Protein AF-A0A3P8LAJ3-F1 (afdb_monomer)

Organism: NCBI:txid55603

Solvent-accessible surface area (backbone atoms only — not comparable to full-atom values): 17352 Å² total; per-residue (Å²): 138,92,73,51,72,68,54,51,45,68,70,46,46,63,62,50,45,51,54,56,49,60,44,44,63,78,70,60,96,79,86,75,68,68,73,52,53,54,54,52,53,49,52,50,34,51,49,53,35,54,52,28,51,53,51,44,57,57,58,67,78,49,83,94,39,76,69,54,53,52,51,43,54,50,31,51,51,52,32,54,53,29,52,54,50,41,56,50,50,52,52,49,51,54,50,47,53,52,48,52,53,49,53,53,61,68,62,41,58,61,67,64,50,49,40,54,54,36,43,78,72,49,27,43,64,52,84,89,60,92,57,73,69,70,81,62,52,70,56,49,26,21,68,45,97,68,20,80,80,50,54,75,43,72,77,50,80,42,47,41,31,34,36,68,98,50,83,36,41,34,37,40,32,43,37,30,35,67,89,80,68,45,34,32,44,37,37,39,37,40,37,83,73,39,58,83,61,46,52,37,44,37,22,59,87,37,52,54,56,55,54,55,62,72,67,67,80,70,49,77,78,45,92,54,83,56,46,40,42,34,37,73,54,96,66,82,78,86,48,69,71,60,57,51,51,37,59,77,67,45,28,68,87,29,64,27,34,39,40,34,39,31,90,79,25,33,34,40,36,38,33,53,45,97,54,58,87,84,51,55,81,88,48,94,55,51,60,60,50,50,49,52,46,52,47,48,53,45,51,56,53,53,63,52,49,78,76,38,115

Foldseek 3Di:
DPADLVNLCVVCLVVLVVVLVVLQVVPDPDDDPPLVVLVVLLVVLVVLLVVLVVLLVVLVVDDDDPVSVVSNVVSVVSNVVSVVVNVVSVVVSVVVVLVVVVVSLVSGDPVVSVQVLQVSLQKGWDPPDPADDDPCVQVCQQLDPVGNPWDKDFPDGWTWIDRHPFPKIKTWTWIAGPPVRWIKIKMKIAHPQFDPWAKFKWAAPTVNVVVSVVVDDWDWDDDDRTTTTTTSDPDDDDCPVVVVVCVVVVQRVQRWMKIQDSVRRMIMIMTIDPAPLSRLRPPPDSSSSNSVSSVVVSVVVVSVVVNGD

Nearest PDB structures (foldseek):
  1i49-assembly1_B  TM=4.638E-01  e=7.733E+00  Homo sapiens
  4zk9-assembly1_A  TM=2.956E-01  e=2.009E+00  Orf virus (strain NZ2)
  4zkb-assembly1_A  TM=3.235E-01  e=3.093E+00  Orf virus (strain NZ2)

Secondary structure (DSSP, 8-state):
----HHHHHHHHHHHHHHHHHHHHHTT-SS--HHHHHHHHHHHHHHHHHHHHHHHHHHHTTS---HHHHHHHHHHHHHHHHHHHHHHHHHHHHHHHHHHHHHHHHHHS-HHHHHHHHHHHTTEEEE-SS--PPPTTHHHHGGGSTTGGG--EEE-SPPEEEEETTS-EEEEEEEEEETTTTEEEEEEEEEETT------EEEESS-HHHHHHHHTS---B---STT---B-SSSSPPP-HHHHHHHHHTTTTTTT-EEEEETTTTEEEEEEEESS-TT--TT-S-HHHHHHHHHHHHHHHHHHHHTTT-

Structure (mmCIF, N/CA/C/O backbone):
data_AF-A0A3P8LAJ3-F1
#
_entry.id   AF-A0A3P8LAJ3-F1
#
loop_
_atom_site.group_PDB
_atom_site.id
_atom_site.type_symbol
_atom_site.label_atom_id
_atom_site.label_alt_id
_atom_site.label_comp_id
_atom_site.label_asym_id
_atom_site.label_entity_id
_atom_site.label_seq_id
_atom_site.pdbx_PDB_ins_code
_atom_site.Cartn_x
_atom_site.Cartn_y
_atom_site.Cartn_z
_atom_site.occupancy
_atom_site.B_iso_or_equiv
_atom_site.auth_seq_id
_atom_site.auth_comp_id
_atom_site.auth_asym_id
_atom_site.auth_atom_id
_atom_site.pdbx_PDB_model_num
ATOM 1 N N . MET A 1 1 ? 9.063 -15.548 -9.149 1.00 52.97 1 MET A N 1
ATOM 2 C CA . MET A 1 1 ? 7.835 -15.414 -8.339 1.00 52.97 1 MET A CA 1
ATOM 3 C C . MET A 1 1 ? 7.639 -16.652 -7.469 1.00 52.97 1 MET A C 1
ATOM 5 O O . MET A 1 1 ? 6.744 -17.441 -7.726 1.00 52.97 1 MET A O 1
ATOM 9 N N . LYS A 1 2 ? 8.522 -16.863 -6.479 1.00 51.50 2 LYS A N 1
ATOM 10 C CA . LYS A 1 2 ? 8.407 -17.985 -5.525 1.00 51.50 2 LYS A CA 1
ATOM 11 C C . LYS A 1 2 ? 7.527 -17.647 -4.312 1.00 51.50 2 LYS A C 1
ATOM 13 O O . LYS A 1 2 ? 7.164 -18.560 -3.588 1.00 51.50 2 LYS A O 1
ATOM 18 N N . GLU A 1 3 ? 7.197 -16.371 -4.097 1.00 62.81 3 GLU A N 1
ATOM 19 C CA . GLU A 1 3 ? 6.525 -15.905 -2.882 1.00 62.81 3 GLU A CA 1
ATOM 20 C C . GLU A 1 3 ? 5.127 -15.351 -3.194 1.00 62.81 3 GLU A C 1
ATOM 22 O O . GLU A 1 3 ? 4.967 -14.335 -3.875 1.00 62.81 3 GLU A O 1
ATOM 27 N N . THR A 1 4 ? 4.106 -16.055 -2.712 1.00 79.56 4 THR A N 1
ATOM 28 C CA . THR A 1 4 ? 2.701 -15.627 -2.794 1.00 79.56 4 THR A CA 1
ATOM 29 C C . THR A 1 4 ? 2.406 -14.521 -1.778 1.00 79.56 4 THR A C 1
ATOM 31 O O . THR A 1 4 ? 3.111 -14.385 -0.778 1.00 79.56 4 THR A O 1
ATOM 34 N N . PHE A 1 5 ? 1.324 -13.762 -1.978 1.00 80.38 5 PHE A N 1
ATOM 35 C CA . PHE A 1 5 ? 0.897 -12.735 -1.019 1.00 80.38 5 PHE A CA 1
ATOM 36 C C . PHE A 1 5 ? 0.729 -13.286 0.405 1.00 80.38 5 PHE A C 1
ATOM 38 O O . PHE A 1 5 ? 1.148 -12.658 1.372 1.00 80.38 5 PHE A O 1
ATOM 45 N N . ASN A 1 6 ? 0.160 -14.486 0.539 1.00 81.88 6 ASN A N 1
ATOM 46 C CA . ASN A 1 6 ? -0.063 -15.108 1.842 1.00 81.88 6 ASN A CA 1
ATOM 47 C C . ASN A 1 6 ? 1.254 -15.474 2.537 1.00 81.88 6 ASN A C 1
ATOM 49 O O . ASN A 1 6 ? 1.376 -15.285 3.743 1.00 81.88 6 ASN A O 1
ATOM 53 N N . GLN A 1 7 ? 2.251 -15.945 1.783 1.00 86.50 7 GLN A N 1
ATOM 54 C CA . GLN A 1 7 ? 3.592 -16.197 2.318 1.00 86.50 7 GLN A CA 1
ATOM 55 C C . GLN A 1 7 ? 4.279 -14.890 2.725 1.00 86.50 7 GLN A C 1
ATOM 57 O O . GLN A 1 7 ? 4.843 -14.817 3.815 1.00 86.50 7 GLN A O 1
ATOM 62 N N . PHE A 1 8 ? 4.153 -13.841 1.905 1.00 85.88 8 PHE A N 1
ATOM 63 C CA . PHE A 1 8 ? 4.658 -12.511 2.237 1.00 85.88 8 PHE A CA 1
ATOM 64 C C . PHE A 1 8 ? 4.011 -11.960 3.516 1.00 85.88 8 PHE A C 1
ATOM 66 O O . PHE A 1 8 ? 4.711 -11.442 4.383 1.00 85.88 8 PHE A O 1
ATOM 73 N N . LEU A 1 9 ? 2.691 -12.093 3.676 1.00 86.69 9 LEU A N 1
ATOM 74 C CA . LEU A 1 9 ? 2.010 -11.711 4.912 1.00 86.69 9 LEU A CA 1
ATOM 75 C C . LEU A 1 9 ? 2.540 -12.505 6.103 1.00 86.69 9 LEU A C 1
ATOM 77 O O . LEU A 1 9 ? 2.968 -11.900 7.079 1.00 86.69 9 LEU A O 1
ATOM 81 N N . ALA A 1 10 ? 2.546 -13.837 6.012 1.00 87.44 10 ALA A N 1
ATOM 82 C CA . ALA A 1 10 ? 2.967 -14.703 7.109 1.00 87.44 10 ALA A CA 1
ATOM 83 C C . ALA A 1 10 ? 4.400 -14.397 7.571 1.00 87.44 10 ALA A C 1
ATOM 85 O O . ALA A 1 10 ? 4.659 -14.344 8.768 1.00 87.44 10 ALA A O 1
ATOM 86 N N . ARG A 1 11 ? 5.315 -14.123 6.632 1.00 89.19 11 ARG A N 1
ATOM 87 C CA . ARG A 1 11 ? 6.716 -13.807 6.937 1.00 89.19 11 ARG A CA 1
ATOM 88 C C . ARG A 1 11 ? 6.899 -12.446 7.605 1.00 89.19 11 ARG A C 1
ATOM 90 O O . ARG A 1 11 ? 7.793 -12.294 8.429 1.00 89.19 11 ARG A O 1
ATOM 97 N N . ASN A 1 12 ? 6.115 -11.445 7.207 1.00 89.44 12 ASN A N 1
ATOM 98 C CA . ASN A 1 12 ? 6.397 -10.047 7.543 1.00 89.44 12 ASN A CA 1
ATOM 99 C C . ASN A 1 12 ? 5.420 -9.442 8.565 1.00 89.44 12 ASN A C 1
ATOM 101 O O . ASN A 1 12 ? 5.682 -8.347 9.057 1.00 89.44 12 ASN A O 1
ATOM 105 N N . TYR A 1 13 ? 4.319 -10.126 8.901 1.00 89.19 13 TYR A N 1
ATOM 106 C CA . TYR A 1 13 ? 3.308 -9.617 9.834 1.00 89.19 13 TYR A CA 1
ATOM 107 C C . TYR A 1 13 ? 3.865 -9.408 11.240 1.00 89.19 13 TYR A C 1
ATOM 109 O O . TYR A 1 13 ? 3.837 -8.289 11.744 1.00 89.19 13 TYR A O 1
ATOM 117 N N . GLU A 1 14 ? 4.392 -10.461 11.862 1.00 88.00 14 GLU A N 1
ATOM 118 C CA . GLU A 1 14 ? 4.921 -10.388 13.225 1.00 88.00 14 GLU A CA 1
ATOM 119 C C . GLU A 1 14 ? 6.140 -9.450 13.335 1.00 88.00 14 GLU A C 1
ATOM 121 O O . GLU A 1 14 ? 6.112 -8.572 14.199 1.00 88.00 14 GLU A O 1
ATOM 126 N N . PRO A 1 15 ? 7.145 -9.499 12.430 1.00 89.12 15 PRO A N 1
ATOM 127 C CA . PRO A 1 15 ? 8.257 -8.547 12.460 1.00 89.12 15 PRO A CA 1
ATOM 128 C C . PRO A 1 15 ? 7.816 -7.084 12.355 1.00 89.12 15 PRO A C 1
ATOM 130 O O . PRO A 1 15 ? 8.301 -6.236 13.105 1.00 89.12 15 PRO A O 1
ATOM 133 N N . LEU A 1 16 ? 6.871 -6.777 11.457 1.00 86.81 16 LEU A N 1
ATOM 134 C CA . LEU A 1 16 ? 6.352 -5.419 11.319 1.00 86.81 16 LEU A CA 1
ATOM 135 C C . LEU A 1 16 ? 5.538 -5.000 12.546 1.00 86.81 16 LEU A C 1
ATOM 137 O O . LEU A 1 16 ? 5.668 -3.867 13.001 1.00 86.81 16 LEU A O 1
ATOM 141 N N . ASN A 1 17 ? 4.710 -5.894 13.083 1.00 85.81 17 ASN A N 1
ATOM 142 C CA . ASN A 1 17 ? 3.929 -5.619 14.281 1.00 85.81 17 ASN A CA 1
ATOM 143 C C . ASN A 1 17 ? 4.841 -5.279 15.469 1.00 85.81 17 ASN A C 1
ATOM 145 O O . ASN A 1 17 ? 4.644 -4.251 16.110 1.00 85.81 17 ASN A O 1
ATOM 149 N N . ASN A 1 18 ? 5.883 -6.080 15.695 1.00 86.00 18 ASN A N 1
ATOM 150 C CA . ASN A 1 18 ? 6.847 -5.852 16.770 1.00 86.00 18 ASN A CA 1
ATOM 151 C C . ASN A 1 18 ? 7.607 -4.535 16.566 1.00 86.00 18 ASN A C 1
ATOM 153 O O . ASN A 1 18 ? 7.702 -3.736 17.492 1.00 86.00 18 ASN A O 1
ATOM 157 N N . HIS A 1 19 ? 8.045 -4.240 15.335 1.00 85.62 19 HIS A N 1
ATOM 158 C CA . HIS A 1 19 ? 8.693 -2.964 15.020 1.00 85.62 19 HIS A CA 1
ATOM 159 C C . HIS A 1 19 ? 7.807 -1.750 15.341 1.00 85.62 19 HIS A C 1
ATOM 161 O O . HIS A 1 19 ? 8.292 -0.741 15.851 1.00 85.62 19 HIS A O 1
ATOM 167 N N . LEU A 1 20 ? 6.509 -1.831 15.030 1.00 81.69 20 LEU A N 1
ATOM 168 C CA . LEU A 1 20 ? 5.564 -0.749 15.301 1.00 81.69 20 LEU A CA 1
ATOM 169 C C . LEU A 1 20 ? 5.266 -0.597 16.801 1.00 81.69 20 LEU A C 1
ATOM 171 O O . LEU A 1 20 ? 5.112 0.532 17.259 1.00 81.69 20 LEU A O 1
ATOM 175 N N . ILE A 1 21 ? 5.219 -1.696 17.562 1.00 79.88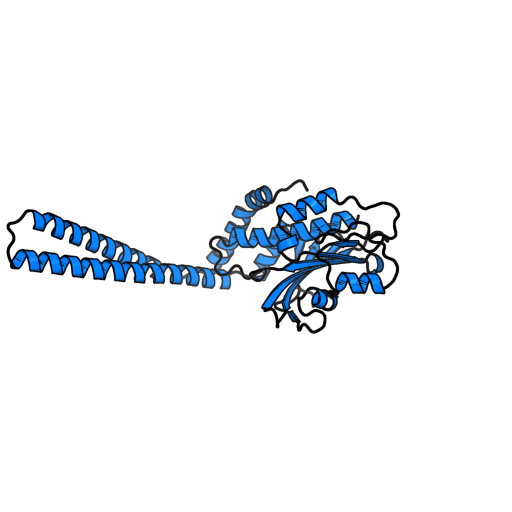 21 ILE A N 1
ATOM 176 C CA . ILE A 1 21 ? 5.060 -1.669 19.027 1.00 79.88 21 ILE A CA 1
ATOM 177 C C . ILE A 1 21 ? 6.289 -1.031 19.690 1.00 79.88 21 ILE A C 1
ATOM 179 O O . ILE A 1 21 ? 6.140 -0.096 20.470 1.00 79.88 21 ILE A O 1
ATOM 183 N N . GLU A 1 22 ? 7.505 -1.433 19.311 1.00 80.88 22 GLU A N 1
ATOM 184 C CA . GLU A 1 22 ? 8.754 -0.861 19.847 1.00 80.88 22 GLU A CA 1
ATOM 185 C C . GLU A 1 22 ? 8.885 0.654 19.602 1.00 80.88 22 GLU A C 1
ATOM 187 O O . GLU A 1 22 ? 9.519 1.379 20.374 1.00 80.88 22 GLU A O 1
ATOM 192 N N . GLN A 1 23 ? 8.320 1.147 18.495 1.00 75.50 23 GLN A N 1
ATOM 193 C CA . GLN A 1 23 ? 8.273 2.577 18.176 1.00 75.50 23 GLN A CA 1
ATOM 194 C C . GLN A 1 23 ? 7.308 3.350 19.082 1.00 75.50 23 GLN A C 1
ATOM 196 O O . GLN A 1 23 ? 7.510 4.544 19.293 1.00 75.50 23 GLN A O 1
ATOM 201 N N . ASP A 1 24 ? 6.270 2.698 19.598 1.00 70.50 24 ASP A N 1
ATOM 202 C CA . ASP A 1 24 ? 5.271 3.311 20.470 1.00 70.50 24 ASP A CA 1
ATOM 203 C C . ASP A 1 24 ? 5.647 3.219 21.952 1.00 70.50 24 ASP A C 1
ATOM 205 O O . ASP A 1 24 ? 5.511 4.207 22.666 1.00 70.50 24 ASP A O 1
ATOM 209 N N . GLU A 1 25 ? 6.238 2.106 22.399 1.00 68.44 25 GLU A N 1
ATOM 210 C CA . GLU A 1 25 ? 6.725 1.949 23.782 1.00 68.44 25 GLU A CA 1
ATOM 211 C C . GLU A 1 25 ? 7.819 2.964 24.140 1.00 68.44 25 GLU A C 1
ATOM 213 O O . GLU A 1 25 ? 7.918 3.415 25.279 1.00 68.44 25 GLU A O 1
ATOM 218 N N . LYS A 1 26 ? 8.610 3.408 23.157 1.00 60.62 26 LYS A N 1
ATOM 219 C CA . LYS A 1 26 ? 9.575 4.505 23.345 1.00 60.62 26 LYS A CA 1
ATOM 220 C C . LYS A 1 26 ? 8.921 5.874 23.567 1.00 60.62 26 LYS A C 1
ATOM 222 O O . LYS A 1 26 ? 9.627 6.813 23.924 1.00 60.62 26 LYS A O 1
ATOM 227 N N . ASN A 1 27 ? 7.611 5.992 23.346 1.00 53.31 27 ASN A N 1
ATOM 228 C CA . ASN A 1 27 ? 6.860 7.244 23.344 1.00 53.31 27 ASN A CA 1
ATOM 229 C C . ASN A 1 27 ? 5.764 7.333 24.425 1.00 53.31 27 ASN A C 1
ATOM 231 O O . ASN A 1 27 ? 5.105 8.371 24.501 1.00 53.31 27 ASN A O 1
ATOM 235 N N . GLU A 1 28 ? 5.563 6.320 25.279 1.00 54.00 28 GLU A N 1
ATOM 236 C CA . GLU A 1 28 ? 4.562 6.380 26.356 1.00 54.00 28 GLU A CA 1
ATOM 237 C C . GLU A 1 28 ? 5.144 6.200 27.763 1.00 54.00 28 GLU A C 1
ATOM 239 O O . GLU A 1 28 ? 5.519 5.109 28.180 1.00 54.00 28 GLU A O 1
ATOM 244 N N . SER A 1 29 ? 5.097 7.291 28.535 1.00 39.84 29 SER A N 1
ATOM 245 C CA . SER A 1 29 ? 5.098 7.286 30.001 1.00 39.84 29 SER A CA 1
ATOM 246 C C . SER A 1 29 ? 3.727 7.634 30.594 1.00 39.84 29 SER A C 1
ATOM 248 O O . SER A 1 29 ? 3.641 7.876 31.792 1.00 39.84 29 SER A O 1
ATOM 250 N N . ASP A 1 30 ? 2.654 7.720 29.798 1.00 52.94 30 ASP A N 1
ATOM 251 C CA . ASP A 1 30 ? 1.362 8.154 30.337 1.00 52.94 30 ASP A CA 1
ATOM 252 C C . ASP A 1 30 ? 0.175 7.763 29.439 1.00 52.94 30 ASP A C 1
ATOM 254 O O . ASP A 1 30 ? -0.125 8.465 28.471 1.00 52.94 30 ASP A O 1
ATOM 258 N N . LYS A 1 31 ? -0.516 6.657 29.776 1.00 49.69 31 LYS A N 1
ATOM 259 C CA . LYS A 1 31 ? -1.997 6.529 29.855 1.00 49.69 31 LYS A CA 1
ATOM 260 C C . LYS A 1 31 ? -2.519 5.102 29.660 1.00 49.69 31 LYS A C 1
ATOM 262 O O . LYS A 1 31 ? -2.297 4.462 28.644 1.00 49.69 31 LYS A O 1
ATOM 267 N N . SER A 1 32 ? -3.447 4.714 30.542 1.00 48.38 32 SER A N 1
ATOM 268 C CA . SER A 1 32 ? -4.489 3.713 30.240 1.00 48.38 32 SER A CA 1
ATOM 269 C C . SER A 1 32 ? -5.831 3.948 30.967 1.00 48.38 32 SER A C 1
ATOM 271 O O . SER A 1 32 ? -6.623 3.025 31.144 1.00 48.38 32 SER A O 1
ATOM 273 N N . SER A 1 33 ? -6.163 5.178 31.385 1.00 57.50 33 SER A N 1
ATOM 274 C CA . SER A 1 33 ? -7.324 5.393 32.275 1.00 57.50 33 SER A CA 1
ATOM 275 C C . SER A 1 33 ? -8.694 5.492 31.577 1.00 57.50 33 SER A C 1
ATOM 277 O O . SER A 1 33 ? -9.700 5.068 32.143 1.00 57.50 33 SER A O 1
ATOM 279 N N . LYS A 1 34 ? -8.786 6.005 30.339 1.00 58.09 34 LYS A N 1
ATOM 280 C CA . LYS A 1 34 ? -10.093 6.326 29.712 1.00 58.09 34 LYS A CA 1
ATOM 281 C C . LYS A 1 34 ? -10.828 5.114 29.125 1.00 58.09 34 LYS A C 1
ATOM 283 O O . LYS A 1 34 ? -12.029 4.971 29.339 1.00 58.09 34 LYS A O 1
ATOM 288 N N . SER A 1 35 ? -10.124 4.222 28.426 1.00 61.81 35 SER A N 1
ATOM 289 C CA . SER A 1 35 ? -10.692 2.982 27.859 1.00 61.81 35 SER A CA 1
ATOM 290 C C . SER A 1 35 ? -11.231 2.038 28.945 1.00 61.81 35 SER A C 1
ATOM 292 O O . SER A 1 35 ? -12.250 1.370 28.756 1.00 61.81 35 SER A O 1
ATOM 294 N N . PHE A 1 36 ? -10.592 2.034 30.119 1.00 69.69 36 PHE A N 1
ATOM 295 C CA . PHE A 1 36 ? -11.005 1.240 31.273 1.00 69.69 36 PHE A CA 1
ATOM 296 C C . PHE A 1 36 ? -12.343 1.712 31.870 1.00 69.69 36 PHE A C 1
ATOM 298 O O . PHE A 1 36 ? -13.234 0.893 32.093 1.00 69.69 36 PHE A O 1
ATOM 305 N N . ILE A 1 37 ? -12.538 3.028 32.028 1.00 75.06 37 ILE A N 1
ATOM 306 C CA . ILE A 1 37 ? -13.780 3.613 32.567 1.00 75.06 37 ILE A CA 1
ATOM 307 C C . ILE A 1 37 ? -14.995 3.245 31.703 1.00 75.06 37 ILE A C 1
ATOM 309 O O . ILE A 1 37 ? -16.032 2.841 32.228 1.00 75.06 37 ILE A O 1
ATOM 313 N N . TRP A 1 38 ? -14.874 3.304 30.373 1.00 73.06 38 TRP A N 1
ATOM 314 C CA . TRP A 1 38 ? -15.994 2.956 29.493 1.00 73.06 38 TRP A CA 1
ATOM 315 C C . TRP A 1 38 ? -16.361 1.471 29.537 1.00 73.06 38 TRP A C 1
ATOM 317 O O . TRP A 1 38 ? -17.541 1.141 29.440 1.00 73.06 38 TRP A O 1
ATOM 327 N N . LYS A 1 39 ? -15.383 0.573 29.725 1.00 77.69 39 LYS A N 1
ATOM 328 C CA . LYS A 1 39 ? -15.654 -0.861 29.933 1.00 77.69 39 LYS A CA 1
ATOM 329 C C . LYS A 1 39 ? -16.435 -1.102 31.228 1.00 77.69 39 LYS A C 1
ATOM 331 O O . LYS A 1 39 ? -17.354 -1.917 31.228 1.00 77.69 39 LYS A O 1
ATOM 336 N N . ILE A 1 40 ? -16.107 -0.370 32.297 1.00 81.94 40 ILE A N 1
ATOM 337 C CA . ILE A 1 40 ? -16.832 -0.430 33.575 1.00 81.94 40 ILE A CA 1
ATOM 338 C C . ILE A 1 40 ? -18.289 0.010 33.392 1.00 81.94 40 ILE A C 1
ATOM 340 O O . ILE A 1 40 ? -19.197 -0.709 33.806 1.00 81.94 40 ILE A O 1
ATOM 344 N N . ILE A 1 41 ? -18.523 1.142 32.720 1.00 81.25 41 ILE A N 1
ATOM 345 C CA . ILE A 1 41 ? -19.879 1.655 32.457 1.00 81.25 41 ILE A CA 1
ATOM 346 C C . ILE A 1 41 ? -20.699 0.645 31.640 1.00 81.25 41 ILE A C 1
ATOM 348 O O . ILE A 1 41 ? -21.852 0.375 31.965 1.00 81.25 41 ILE A O 1
ATOM 352 N N . LEU A 1 42 ? -20.093 0.029 30.619 1.00 81.81 42 LEU A N 1
ATOM 353 C CA . LEU A 1 42 ? -20.756 -0.972 29.779 1.00 81.81 42 LEU A CA 1
ATOM 354 C C . LEU A 1 42 ? -21.182 -2.207 30.593 1.00 81.81 42 LEU A C 1
ATOM 356 O O . LEU A 1 42 ? -22.297 -2.700 30.432 1.00 81.81 42 LEU A O 1
ATOM 360 N N . CYS A 1 43 ? -20.319 -2.667 31.505 1.00 84.44 43 CYS A N 1
ATOM 361 C CA . CYS A 1 43 ? -20.609 -3.782 32.408 1.00 84.44 43 CYS A CA 1
ATOM 362 C C . CYS A 1 43 ? -21.759 -3.450 33.378 1.00 84.44 43 CYS A C 1
ATOM 364 O O . CYS A 1 43 ? -22.679 -4.250 33.548 1.00 84.44 43 CYS A O 1
ATOM 366 N N . LEU A 1 44 ? -21.763 -2.235 33.939 1.00 86.44 44 LEU A N 1
ATOM 367 C CA . LEU A 1 44 ? -22.839 -1.723 34.798 1.00 86.44 44 LEU A CA 1
ATOM 368 C C . LEU A 1 44 ? -24.188 -1.657 34.073 1.00 86.44 44 LEU A C 1
ATOM 370 O O . LEU A 1 44 ? -25.192 -2.118 34.611 1.00 86.44 44 LEU A O 1
ATOM 374 N N . CYS A 1 45 ? -24.228 -1.138 32.843 1.00 83.88 45 CYS A N 1
ATOM 375 C CA . CYS A 1 45 ? -25.459 -1.096 32.049 1.00 83.88 45 CYS A CA 1
ATOM 376 C C . CYS A 1 45 ? -26.009 -2.502 31.756 1.00 83.88 45 CYS A C 1
ATOM 378 O O . CYS A 1 45 ? -27.226 -2.699 31.764 1.00 83.88 45 CYS A O 1
ATOM 380 N N . LEU A 1 46 ? -25.131 -3.482 31.521 1.00 84.50 46 LEU A N 1
ATOM 381 C CA . LEU A 1 46 ? -25.516 -4.873 31.268 1.00 84.50 46 LEU A CA 1
ATOM 382 C C . LEU A 1 46 ? -26.106 -5.521 32.528 1.00 84.50 46 LEU A C 1
ATOM 384 O O . LEU A 1 46 ? -27.171 -6.133 32.459 1.00 84.50 46 LEU A O 1
ATOM 388 N N . LEU A 1 47 ? -25.477 -5.288 33.684 1.00 88.88 47 LEU A N 1
ATOM 389 C CA . LEU A 1 47 ? -25.995 -5.675 34.997 1.00 88.88 47 LEU A CA 1
ATOM 390 C C . LEU A 1 47 ? -27.384 -5.084 35.251 1.00 88.88 47 LEU A C 1
ATOM 392 O O . LEU A 1 47 ? -28.318 -5.839 35.481 1.00 88.88 47 LEU A O 1
ATOM 396 N N . ILE A 1 48 ? -27.556 -3.763 35.120 1.00 85.94 48 ILE A N 1
ATOM 397 C CA . ILE A 1 48 ? -28.853 -3.086 35.323 1.00 85.94 48 ILE A CA 1
ATOM 398 C C . ILE A 1 48 ? -29.940 -3.675 34.414 1.00 85.94 48 ILE A C 1
ATOM 400 O O . ILE A 1 48 ? -31.079 -3.870 34.847 1.00 85.94 48 ILE A O 1
ATOM 404 N N . SER A 1 49 ? -29.589 -3.989 33.166 1.00 82.31 49 SER A N 1
ATOM 405 C CA . SER A 1 49 ? -30.519 -4.566 32.194 1.00 82.31 49 SER A CA 1
ATOM 406 C C . SER A 1 49 ? -30.966 -5.974 32.605 1.00 82.31 49 SER A C 1
ATOM 408 O O . SER A 1 49 ? -32.163 -6.255 32.617 1.00 82.31 49 SER A O 1
ATOM 410 N N . LEU A 1 50 ? -30.025 -6.832 33.016 1.00 85.62 50 LEU A N 1
ATOM 411 C CA . LEU A 1 50 ? -30.317 -8.178 33.520 1.00 85.62 50 LEU A CA 1
ATOM 412 C C . LEU A 1 50 ? -31.166 -8.140 34.795 1.00 85.62 50 LEU A C 1
ATOM 414 O O . LEU A 1 50 ? -32.135 -8.889 34.912 1.00 85.62 50 LEU A O 1
ATOM 418 N N . THR A 1 51 ? -30.851 -7.246 35.734 1.00 86.56 51 THR A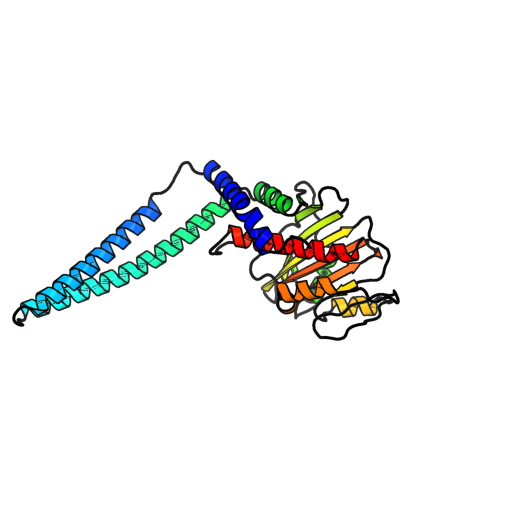 N 1
ATOM 419 C CA . THR A 1 51 ? -31.623 -7.102 36.975 1.00 86.56 51 THR A CA 1
ATOM 420 C C . THR A 1 51 ? -33.046 -6.627 36.690 1.00 86.56 51 THR A C 1
ATOM 422 O O . THR A 1 51 ? -33.995 -7.148 37.271 1.00 86.56 51 THR A O 1
ATOM 425 N N . SER A 1 52 ? -33.217 -5.688 35.754 1.00 83.50 52 SER A N 1
ATOM 426 C CA . SER A 1 52 ? -34.537 -5.175 35.362 1.00 83.50 52 SER A CA 1
ATOM 427 C C . SER A 1 52 ? -35.406 -6.267 34.733 1.00 83.50 52 SER A C 1
ATOM 429 O O . SER A 1 52 ? -36.576 -6.388 35.090 1.00 83.50 52 SER A O 1
ATOM 431 N N . ILE A 1 53 ? -34.833 -7.111 33.865 1.00 84.81 53 ILE A N 1
ATOM 432 C CA . ILE A 1 53 ? -35.528 -8.279 33.298 1.00 84.81 53 ILE A CA 1
ATOM 433 C C . ILE A 1 53 ? -35.943 -9.245 34.413 1.00 84.81 53 ILE A C 1
ATOM 435 O O . ILE A 1 53 ? -37.104 -9.643 34.474 1.00 84.81 53 ILE A O 1
ATOM 439 N N . SER A 1 54 ? -35.027 -9.582 35.324 1.00 85.81 54 SER A N 1
ATOM 440 C CA . SER A 1 54 ? -35.306 -10.504 36.431 1.00 85.81 54 SER A CA 1
ATOM 441 C C . SER A 1 54 ? -36.436 -10.011 37.340 1.00 85.81 54 SER A C 1
ATOM 443 O O . SER A 1 54 ? -37.282 -10.806 37.743 1.00 85.81 54 SER A O 1
ATOM 445 N N . ILE A 1 55 ? -36.503 -8.704 37.627 1.00 84.62 55 ILE A N 1
ATOM 446 C CA . ILE A 1 55 ? -37.594 -8.109 38.416 1.00 84.62 55 ILE A CA 1
ATOM 447 C C . ILE A 1 55 ? -38.926 -8.189 37.657 1.00 84.62 55 ILE A C 1
ATOM 449 O O . ILE A 1 55 ? -39.947 -8.548 38.245 1.00 84.62 55 ILE A O 1
ATOM 453 N N . VAL A 1 56 ? -38.939 -7.901 36.352 1.00 85.06 56 VAL A N 1
ATOM 454 C CA . VAL A 1 56 ? -40.157 -8.016 35.529 1.00 85.06 56 VAL A CA 1
ATOM 455 C C . VAL A 1 56 ? -40.658 -9.462 35.496 1.00 85.06 56 VAL A C 1
ATOM 457 O O . VAL A 1 56 ? -41.843 -9.697 35.709 1.00 85.06 56 VAL A O 1
ATOM 460 N N . VAL A 1 57 ? -39.764 -10.437 35.319 1.00 85.06 57 VAL A N 1
ATOM 461 C CA . VAL A 1 57 ? -40.111 -11.866 35.341 1.00 85.06 57 VAL A CA 1
ATOM 462 C C . VAL A 1 57 ? -40.624 -12.283 36.720 1.00 85.06 57 VAL A C 1
ATOM 464 O O . VAL A 1 57 ? -41.691 -12.879 36.816 1.00 85.06 57 VAL A O 1
ATOM 467 N N . MET A 1 58 ? -39.956 -11.901 37.811 1.00 84.88 58 MET A N 1
ATOM 468 C CA . MET A 1 58 ? -40.434 -12.218 39.163 1.00 84.88 58 MET A CA 1
ATOM 469 C C . MET A 1 58 ? -41.815 -11.620 39.450 1.00 84.88 58 MET A C 1
ATOM 471 O O . MET A 1 58 ? -42.685 -12.291 39.997 1.00 84.88 58 MET A O 1
ATOM 475 N N . THR A 1 59 ? -42.058 -10.377 39.029 1.00 83.31 59 THR A N 1
ATOM 476 C CA . THR A 1 59 ? -43.347 -9.697 39.237 1.00 83.31 59 THR A CA 1
ATOM 477 C C . THR A 1 59 ? -44.493 -10.258 38.389 1.00 83.31 59 THR A C 1
ATOM 479 O O . THR A 1 59 ? -45.647 -9.926 38.653 1.00 83.31 59 THR A O 1
ATOM 482 N N . THR A 1 60 ? -44.228 -11.120 37.399 1.00 80.06 60 THR A N 1
ATOM 483 C CA . THR A 1 60 ? -45.294 -11.855 36.688 1.00 80.06 60 THR A CA 1
ATOM 484 C C . THR A 1 60 ? -45.903 -13.008 37.484 1.00 80.06 60 THR A C 1
ATOM 486 O O . THR A 1 60 ? -47.007 -13.424 37.152 1.00 80.06 60 THR A O 1
ATOM 489 N N . PHE A 1 61 ? -45.252 -13.473 38.556 1.00 81.38 61 PHE A N 1
ATOM 490 C CA . PHE A 1 61 ? -45.771 -14.545 39.418 1.00 81.38 61 PHE A CA 1
ATOM 491 C C . PHE A 1 61 ? -46.653 -14.047 40.576 1.00 81.38 61 PHE A C 1
ATOM 493 O O . PHE A 1 61 ? -47.189 -14.858 41.326 1.00 81.38 61 PHE A O 1
ATOM 500 N N . PHE A 1 62 ? -46.802 -12.730 40.740 1.00 78.50 62 PHE A N 1
ATOM 501 C CA . PHE A 1 62 ? -47.651 -12.127 41.771 1.00 78.50 62 PHE A CA 1
ATOM 502 C C . PHE A 1 62 ? -49.020 -11.729 41.201 1.00 78.50 62 PHE A C 1
ATOM 504 O O . PHE A 1 62 ? -49.127 -11.410 40.017 1.00 78.50 62 PHE A O 1
ATOM 511 N N . GLU A 1 63 ? -50.052 -11.702 42.052 1.00 72.00 63 GLU A N 1
ATOM 512 C CA . GLU A 1 63 ? -51.399 -11.246 41.678 1.00 72.00 63 GLU A CA 1
ATOM 513 C C . GLU A 1 63 ? -51.380 -9.835 41.081 1.00 72.00 63 GLU A C 1
ATOM 515 O O . GLU A 1 63 ? -50.730 -8.921 41.597 1.00 72.00 63 GLU A O 1
ATOM 520 N N . ASP A 1 64 ? -52.116 -9.644 39.988 1.00 72.88 64 ASP A N 1
ATOM 521 C CA . ASP A 1 64 ? -52.082 -8.400 39.230 1.00 72.88 64 ASP A CA 1
ATOM 522 C C . ASP A 1 64 ? -52.731 -7.258 40.031 1.00 72.88 64 ASP A C 1
ATOM 524 O O . ASP A 1 64 ? -53.948 -7.149 40.177 1.00 72.88 64 ASP A O 1
ATOM 528 N N . SER A 1 65 ? -51.885 -6.374 40.561 1.00 84.12 65 SER A N 1
ATOM 529 C CA . SER A 1 65 ? -52.292 -5.161 41.267 1.00 84.12 65 SER A CA 1
ATOM 530 C C . SER A 1 65 ? -51.767 -3.917 40.557 1.00 84.12 65 SER A C 1
ATOM 532 O O . SER A 1 65 ? -50.717 -3.941 39.908 1.00 84.12 65 SER A O 1
ATOM 534 N N . LYS A 1 66 ? -52.440 -2.773 40.751 1.00 82.12 66 LYS A N 1
ATOM 535 C CA . LYS A 1 66 ? -51.961 -1.472 40.243 1.00 82.12 66 LYS A CA 1
ATOM 536 C C . LYS A 1 66 ? -50.513 -1.174 40.658 1.00 82.12 66 LYS A C 1
ATOM 538 O O . LYS A 1 66 ? -49.762 -0.607 39.873 1.00 82.12 66 LYS A O 1
ATOM 543 N N . LYS A 1 67 ? -50.100 -1.580 41.865 1.00 84.56 67 LYS A N 1
ATOM 544 C CA . LYS A 1 67 ? -48.721 -1.394 42.353 1.00 84.56 67 LYS A CA 1
ATOM 545 C C . LYS A 1 67 ? -47.716 -2.221 41.544 1.00 84.56 67 LYS A C 1
ATOM 547 O O . LYS A 1 67 ? -46.669 -1.704 41.170 1.00 84.56 67 LYS A O 1
ATOM 552 N N . ILE A 1 68 ? -48.053 -3.471 41.230 1.00 82.75 68 ILE A N 1
ATOM 553 C CA . ILE A 1 68 ? -47.204 -4.369 40.433 1.00 82.75 68 ILE A CA 1
ATOM 554 C C . ILE A 1 68 ? -47.088 -3.881 38.985 1.00 82.75 68 ILE A C 1
ATOM 556 O O . ILE A 1 68 ? -45.992 -3.886 38.427 1.00 82.75 68 ILE A O 1
ATOM 560 N N . GLN A 1 69 ? -48.174 -3.375 38.393 1.00 81.44 69 GLN A N 1
ATOM 561 C CA . GLN A 1 69 ? -48.122 -2.771 37.057 1.00 81.44 69 GLN A CA 1
ATOM 562 C C . GLN A 1 69 ? -47.201 -1.542 37.004 1.00 81.44 69 GLN A C 1
ATOM 564 O O . GLN A 1 69 ? -46.415 -1.419 36.066 1.00 81.44 69 GLN A O 1
ATOM 569 N N . ILE A 1 70 ? -47.235 -0.669 38.020 1.00 86.94 70 ILE A N 1
ATOM 570 C CA . ILE A 1 70 ? -46.324 0.487 38.110 1.00 86.94 70 ILE A CA 1
ATOM 571 C C . ILE A 1 70 ? -44.859 0.027 38.159 1.00 86.94 70 ILE A C 1
ATOM 573 O O . ILE A 1 70 ? -44.025 0.575 37.440 1.00 86.94 70 ILE A O 1
ATOM 577 N N . ILE A 1 71 ? -44.545 -1.006 38.950 1.00 85.38 71 ILE A N 1
ATOM 578 C CA . ILE A 1 71 ? -43.182 -1.555 39.050 1.00 85.38 71 ILE A CA 1
ATOM 579 C C . ILE A 1 71 ? -42.719 -2.132 37.704 1.00 85.38 71 ILE A C 1
ATOM 581 O O . ILE A 1 71 ? -41.611 -1.826 37.266 1.00 85.38 71 ILE A O 1
ATOM 585 N N . LYS A 1 72 ? -43.570 -2.901 37.006 1.00 82.44 72 LYS A N 1
ATOM 586 C CA . LYS A 1 72 ? -43.260 -3.452 35.672 1.00 82.44 72 LYS A CA 1
ATOM 587 C C . LYS A 1 72 ? -42.9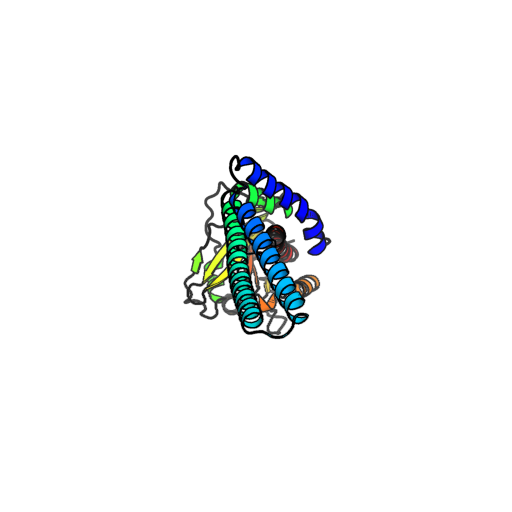07 -2.338 34.679 1.00 82.44 72 L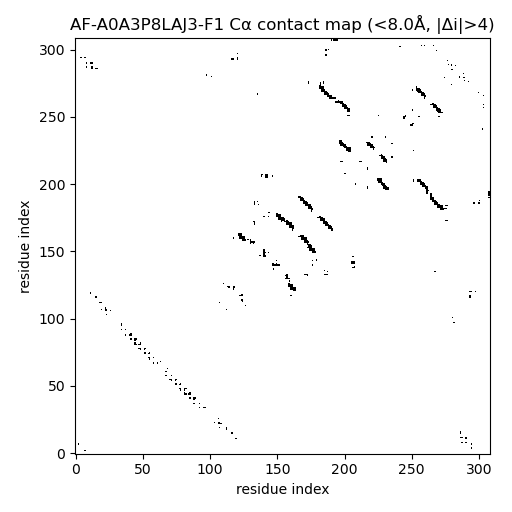YS A C 1
ATOM 589 O O . LYS A 1 72 ? -41.855 -2.396 34.044 1.00 82.44 72 LYS A O 1
ATOM 594 N N . TRP A 1 73 ? -43.732 -1.293 34.587 1.00 86.12 73 TRP A N 1
ATOM 595 C CA . TRP A 1 73 ? -43.488 -0.164 33.680 1.00 86.12 73 TRP A CA 1
ATOM 596 C C . TRP A 1 73 ? -42.255 0.668 34.059 1.00 86.12 73 TRP A C 1
ATOM 598 O O . TRP A 1 73 ? -41.531 1.130 33.172 1.00 86.12 73 TRP A O 1
ATOM 608 N N . ALA A 1 74 ? -41.963 0.810 35.355 1.00 86.50 74 ALA A N 1
ATOM 609 C CA . ALA A 1 74 ? -40.740 1.455 35.824 1.00 86.50 74 ALA A CA 1
ATOM 610 C C . ALA A 1 74 ? -39.491 0.654 35.414 1.00 86.50 74 ALA A C 1
ATOM 612 O O . ALA A 1 74 ? -38.555 1.224 34.856 1.00 86.50 74 ALA A O 1
ATOM 613 N N . CYS A 1 75 ? -39.493 -0.671 35.600 1.00 85.31 75 CYS A N 1
ATOM 614 C CA . CYS A 1 75 ? -38.391 -1.540 35.178 1.00 85.31 75 CYS A CA 1
ATOM 615 C C . CYS A 1 75 ? -38.196 -1.548 33.656 1.00 85.31 75 CYS A C 1
ATOM 617 O O . CYS A 1 75 ? -3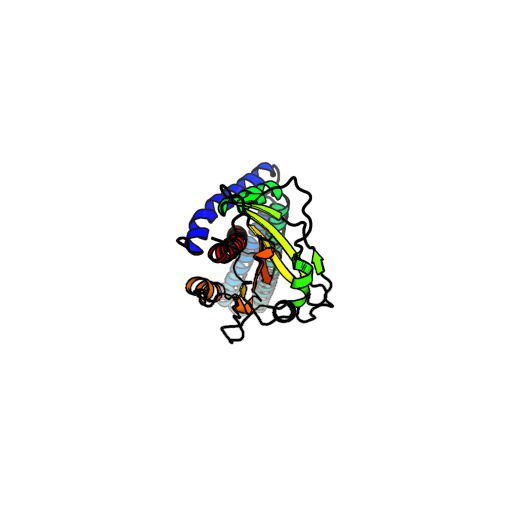7.058 -1.488 33.194 1.00 85.31 75 CYS A O 1
ATOM 619 N N . VAL A 1 76 ? -39.279 -1.560 32.870 1.00 84.88 76 VAL A N 1
ATOM 620 C CA . VAL A 1 76 ? -39.201 -1.437 31.402 1.00 84.88 76 VAL A CA 1
ATOM 621 C C . VAL A 1 76 ? -38.577 -0.098 30.997 1.00 84.88 76 VAL A C 1
ATOM 623 O O . VAL A 1 76 ? -37.704 -0.064 30.134 1.00 84.88 76 VAL A O 1
ATOM 626 N N . SER A 1 77 ? -38.958 1.001 31.653 1.00 86.38 77 SER A N 1
ATOM 627 C CA . SER A 1 77 ? -38.374 2.324 31.387 1.00 86.38 77 SER A CA 1
ATOM 628 C C . SER A 1 77 ? -36.873 2.366 31.699 1.00 86.38 77 SER A C 1
ATOM 630 O O . SER A 1 77 ? -36.090 2.875 30.895 1.00 86.38 77 SER A O 1
ATOM 632 N N . VAL A 1 78 ? -36.450 1.775 32.825 1.00 86.19 78 VAL A N 1
ATOM 633 C CA . VAL A 1 78 ? -35.028 1.646 33.196 1.00 86.19 78 VAL A CA 1
ATOM 634 C C . VAL A 1 78 ? -34.264 0.793 32.181 1.00 86.19 78 VAL A C 1
ATOM 636 O O . VAL A 1 78 ? -33.161 1.163 31.785 1.00 86.19 78 VAL A O 1
ATOM 639 N N . PHE A 1 79 ? -34.858 -0.303 31.709 1.00 83.38 79 PHE A N 1
ATOM 640 C CA . PHE A 1 79 ? -34.268 -1.183 30.699 1.00 83.38 79 PHE A CA 1
ATOM 641 C C . PHE A 1 79 ? -34.079 -0.487 29.342 1.00 83.38 79 PHE A C 1
ATOM 643 O O . PHE A 1 79 ? -33.032 -0.603 28.706 1.00 83.38 79 PHE A O 1
ATOM 650 N N . VAL A 1 80 ? -35.065 0.292 28.894 1.00 85.88 80 VAL A N 1
ATOM 651 C CA . VAL A 1 80 ? -34.932 1.079 27.658 1.00 85.88 80 VAL A CA 1
ATOM 652 C C . VAL A 1 80 ? -33.832 2.135 27.811 1.00 85.88 80 VAL A C 1
ATOM 654 O O . VAL A 1 80 ? -32.986 2.281 26.926 1.00 85.88 80 VAL A O 1
ATOM 657 N N . ALA A 1 81 ? -33.779 2.830 28.952 1.00 87.00 81 ALA A N 1
ATOM 658 C CA . ALA A 1 81 ? -32.737 3.816 29.232 1.00 87.00 81 ALA A CA 1
ATOM 659 C C . ALA A 1 81 ? -31.326 3.193 29.297 1.00 87.00 81 ALA A C 1
ATOM 661 O O . ALA A 1 81 ? -30.361 3.795 28.809 1.00 87.00 81 ALA A O 1
ATOM 662 N N . SER A 1 82 ? -31.189 1.980 29.846 1.00 84.19 82 SER A N 1
ATOM 663 C CA . SER A 1 82 ? -29.908 1.269 29.909 1.00 84.19 82 SER A CA 1
ATOM 664 C C . SER A 1 82 ? -29.444 0.803 28.531 1.00 84.19 82 SER A C 1
ATOM 666 O O . SER A 1 82 ? -28.265 0.965 28.223 1.00 84.19 82 SER A O 1
ATOM 668 N N . ILE A 1 83 ? -30.346 0.321 27.667 1.00 83.88 83 ILE A N 1
ATOM 669 C CA . ILE A 1 83 ? -30.024 -0.035 26.274 1.00 83.88 83 ILE A CA 1
ATOM 670 C C . ILE A 1 83 ? -29.547 1.187 25.485 1.00 83.88 83 ILE A C 1
ATOM 672 O O . ILE A 1 83 ? -28.532 1.114 24.789 1.00 83.88 83 ILE A O 1
ATOM 676 N N . LEU A 1 84 ? -30.238 2.324 25.603 1.00 85.62 84 LEU A N 1
ATOM 677 C CA . LEU A 1 84 ? -29.832 3.559 24.924 1.00 85.62 84 LEU A CA 1
ATOM 678 C C . LEU A 1 84 ? -28.449 4.028 25.400 1.00 85.62 84 LEU A C 1
ATOM 680 O O . LEU A 1 84 ? -27.581 4.348 24.584 1.00 85.62 84 LEU A O 1
ATOM 684 N N . SER A 1 85 ? -28.210 3.980 26.713 1.00 83.44 85 SER A N 1
ATOM 685 C CA . SER A 1 85 ? -26.900 4.280 27.308 1.00 83.44 85 SER A CA 1
ATOM 686 C C . SER A 1 85 ? -25.813 3.314 26.826 1.00 83.44 85 SER A C 1
ATOM 688 O O . SER A 1 85 ? -24.684 3.734 26.567 1.00 83.44 85 SER A O 1
ATOM 690 N N . PHE A 1 86 ? -26.152 2.036 26.633 1.00 82.81 86 PHE A N 1
ATOM 691 C CA . PHE A 1 86 ? -25.250 1.015 26.103 1.00 82.81 86 PHE A CA 1
ATOM 692 C C . PHE A 1 86 ? -24.840 1.318 24.657 1.00 82.81 86 PHE A C 1
ATOM 694 O O . PHE A 1 86 ? -23.649 1.317 24.340 1.00 82.81 86 PHE A O 1
ATOM 701 N N . GLY A 1 87 ? -25.804 1.649 23.791 1.00 81.06 87 GLY A N 1
ATOM 702 C CA . GLY A 1 87 ? -25.543 2.042 22.403 1.00 81.06 87 GLY A CA 1
ATOM 703 C C . GLY A 1 87 ? -24.671 3.297 22.302 1.00 81.06 87 GLY A C 1
ATOM 704 O O . GLY A 1 87 ? -23.732 3.353 21.498 1.00 81.06 87 GLY A O 1
ATOM 705 N N . PHE A 1 88 ? -24.914 4.277 23.175 1.00 84.31 88 PHE A N 1
ATOM 706 C CA . PHE A 1 88 ? -24.098 5.484 23.268 1.00 84.31 88 PHE A CA 1
ATOM 707 C C . PHE A 1 88 ? -22.662 5.165 23.713 1.00 84.31 88 PHE A C 1
ATOM 709 O O . PHE A 1 88 ? -21.708 5.515 23.014 1.00 84.31 88 PHE A O 1
ATOM 716 N N . CYS A 1 89 ? -22.488 4.421 24.811 1.00 82.06 89 CYS A N 1
ATOM 717 C CA . CYS A 1 89 ? -21.171 4.021 25.316 1.00 82.06 89 CYS A CA 1
ATOM 718 C C . CYS A 1 89 ? -20.387 3.189 24.297 1.00 82.06 89 CYS A C 1
ATOM 720 O O . CYS A 1 89 ? -19.192 3.414 24.110 1.00 82.06 89 CYS A O 1
ATOM 722 N N . PHE A 1 90 ? -21.047 2.267 23.593 1.00 79.94 90 PHE A N 1
ATOM 723 C CA . PHE A 1 90 ? -20.420 1.453 22.555 1.00 79.94 90 PHE A CA 1
ATOM 724 C C . PHE A 1 90 ? -19.892 2.311 21.397 1.00 79.94 90 PHE A C 1
ATOM 726 O O . PHE A 1 90 ? -18.761 2.131 20.936 1.00 79.94 90 PHE A O 1
ATOM 733 N N . THR A 1 91 ? -20.678 3.300 20.966 1.00 80.56 91 THR A N 1
ATOM 734 C CA . THR A 1 91 ? -20.280 4.243 19.914 1.00 80.56 91 THR A CA 1
ATOM 735 C C . THR A 1 91 ? -19.079 5.089 20.349 1.00 80.56 91 THR A C 1
ATOM 737 O O . THR A 1 91 ? -18.127 5.255 19.581 1.00 80.56 91 THR A O 1
ATOM 740 N N . PHE A 1 92 ? -19.067 5.562 21.600 1.00 79.38 92 PHE A N 1
ATOM 741 C CA . PHE A 1 92 ? -17.936 6.299 22.171 1.00 79.38 92 PHE A CA 1
ATOM 742 C C . PHE A 1 92 ? -16.684 5.437 22.343 1.00 79.38 92 PHE A C 1
ATOM 744 O O . PHE A 1 92 ? -15.600 5.895 21.995 1.00 79.38 92 PHE A O 1
ATOM 751 N N . LEU A 1 93 ? -16.809 4.180 22.778 1.00 78.62 93 LEU A N 1
ATOM 752 C CA . LEU A 1 93 ? -15.700 3.220 22.839 1.00 78.62 93 LEU A CA 1
ATOM 753 C C . LEU A 1 93 ? -15.080 2.984 21.464 1.00 78.62 93 LEU A C 1
ATOM 755 O O . LEU A 1 93 ? -13.858 3.016 21.320 1.00 78.62 93 LEU A O 1
ATOM 759 N N . LYS A 1 94 ? -15.917 2.790 20.438 1.00 75.44 94 LYS A N 1
ATOM 760 C CA . LYS A 1 94 ? -15.450 2.631 19.057 1.00 75.44 94 LYS A CA 1
ATOM 761 C C . LYS A 1 94 ? -14.709 3.883 18.587 1.00 75.44 94 LYS A C 1
ATOM 763 O O . LYS A 1 94 ? -13.621 3.775 18.027 1.00 75.44 94 LYS A O 1
ATOM 768 N N . ARG A 1 95 ? -15.255 5.069 18.866 1.00 75.25 95 ARG A N 1
ATOM 769 C CA . ARG A 1 95 ? -14.624 6.351 18.522 1.00 75.25 95 ARG A CA 1
ATOM 770 C C . ARG A 1 95 ? -13.315 6.584 19.287 1.00 75.25 95 ARG A C 1
ATOM 772 O O . ARG A 1 95 ? -12.351 7.030 18.675 1.00 75.25 95 ARG A O 1
ATOM 779 N N . SER A 1 96 ? -13.260 6.233 20.573 1.00 70.56 96 SER A N 1
ATOM 780 C CA . SER A 1 96 ? -12.061 6.324 21.419 1.00 70.56 96 SER A CA 1
ATOM 781 C C . SER A 1 96 ? -10.957 5.411 20.907 1.00 70.56 96 SER A C 1
ATOM 783 O O . SER A 1 96 ? -9.846 5.879 20.715 1.00 70.56 96 SER A O 1
ATOM 785 N N . LYS A 1 97 ? -11.263 4.149 20.575 1.00 68.94 97 LYS A N 1
ATOM 786 C CA . LYS A 1 97 ? -10.284 3.227 19.975 1.00 68.94 97 LYS A CA 1
ATOM 787 C C . LYS A 1 97 ? -9.730 3.745 18.650 1.00 68.94 97 LYS A C 1
ATOM 789 O O . LYS A 1 97 ? -8.545 3.603 18.379 1.00 68.94 97 LYS A O 1
ATOM 794 N N . ILE A 1 98 ? -10.579 4.343 17.810 1.00 67.00 98 ILE A N 1
ATOM 795 C CA . ILE A 1 98 ? -10.137 4.957 16.549 1.00 67.00 98 ILE A CA 1
ATOM 796 C C . ILE A 1 98 ? -9.225 6.161 16.827 1.00 67.00 98 ILE A C 1
ATOM 798 O O . ILE A 1 98 ? -8.229 6.331 16.129 1.00 67.00 98 ILE A O 1
ATOM 802 N N . ALA A 1 99 ? -9.548 6.980 17.832 1.00 65.56 99 ALA A N 1
ATOM 803 C CA . ALA A 1 99 ? -8.739 8.127 18.233 1.00 65.56 99 ALA A CA 1
ATOM 804 C C . ALA A 1 99 ? -7.387 7.704 18.831 1.00 65.56 99 ALA A C 1
ATOM 806 O O . ALA A 1 99 ? -6.367 8.189 18.360 1.00 65.56 99 ALA A O 1
ATOM 807 N N . GLU A 1 100 ? -7.370 6.745 19.762 1.00 66.69 100 GLU A N 1
ATOM 808 C CA . GLU A 1 100 ? -6.152 6.143 20.327 1.00 66.69 100 GLU A CA 1
ATOM 809 C C . GLU A 1 100 ? -5.271 5.567 19.215 1.00 66.69 100 GLU A C 1
ATOM 811 O O . GLU A 1 100 ? -4.090 5.871 19.133 1.00 66.69 100 GLU A O 1
ATOM 816 N N . LYS A 1 101 ? -5.857 4.822 18.270 1.00 64.75 101 LYS A N 1
ATOM 817 C CA . LYS A 1 101 ? -5.131 4.278 17.114 1.00 64.75 101 LYS A CA 1
ATOM 818 C C . LYS A 1 101 ? -4.570 5.369 16.192 1.00 64.75 101 LYS A C 1
ATOM 820 O O . LYS A 1 101 ? -3.539 5.172 15.551 1.00 64.75 101 LYS A O 1
ATOM 825 N N . ARG A 1 102 ? -5.254 6.512 16.089 1.00 64.00 102 ARG A N 1
ATOM 826 C CA . ARG A 1 102 ? -4.798 7.672 15.311 1.00 64.00 102 ARG A CA 1
ATOM 827 C C . ARG A 1 102 ? -3.644 8.390 16.005 1.00 64.00 102 ARG A C 1
ATOM 829 O O . ARG A 1 102 ? -2.694 8.772 15.330 1.00 64.00 102 ARG A O 1
ATOM 836 N N . GLU A 1 103 ? -3.739 8.552 17.319 1.00 64.25 103 GLU A N 1
ATOM 837 C CA . GLU A 1 103 ? -2.702 9.132 18.171 1.00 64.25 103 GLU A CA 1
ATOM 838 C C . GLU A 1 103 ? -1.451 8.243 18.158 1.00 64.25 103 GLU A C 1
ATOM 840 O O . GLU A 1 103 ? -0.373 8.718 17.814 1.00 64.25 103 GLU A O 1
ATOM 845 N N . TRP A 1 104 ? -1.620 6.933 18.341 1.00 66.50 104 TRP A N 1
ATOM 846 C CA . TRP A 1 104 ? -0.586 5.908 18.181 1.00 66.50 104 TRP A CA 1
ATOM 847 C C . TRP A 1 104 ? 0.173 6.038 16.851 1.00 66.50 104 TRP A C 1
ATOM 849 O O . TRP A 1 104 ? 1.381 6.260 16.831 1.00 66.50 104 TRP A O 1
ATOM 859 N N . LEU A 1 105 ? -0.547 6.022 15.721 1.00 62.19 105 LEU A N 1
ATOM 860 C CA . LEU A 1 105 ? 0.049 6.191 14.388 1.00 62.19 105 LEU A CA 1
ATOM 861 C C . LEU A 1 105 ? 0.762 7.536 14.199 1.00 62.19 105 LEU A C 1
ATOM 863 O O . LEU A 1 105 ? 1.674 7.621 13.381 1.00 62.19 105 LEU A O 1
ATOM 867 N N . SER A 1 106 ? 0.339 8.587 14.905 1.00 59.97 106 SER A N 1
ATOM 868 C CA . SER A 1 106 ? 0.984 9.902 14.831 1.00 59.97 106 SER A CA 1
ATOM 869 C C . SER A 1 106 ? 2.313 9.971 15.590 1.00 59.97 106 SER A C 1
ATOM 871 O O . SER A 1 106 ? 3.143 10.813 15.259 1.00 59.97 106 SER A O 1
ATOM 873 N N . ARG A 1 107 ? 2.534 9.073 16.564 1.00 61.88 107 ARG A N 1
ATOM 874 C CA . ARG A 1 107 ? 3.776 8.975 17.354 1.00 61.88 107 ARG A CA 1
ATOM 875 C C . ARG A 1 107 ? 4.858 8.132 16.679 1.00 61.88 107 ARG A C 1
ATOM 877 O O . ARG A 1 107 ? 6.039 8.285 16.980 1.00 61.88 107 ARG A O 1
ATOM 884 N N . VAL A 1 108 ? 4.474 7.261 15.748 1.00 64.06 108 VAL A N 1
ATOM 885 C CA . VAL A 1 108 ? 5.407 6.419 14.991 1.00 64.06 108 VAL A CA 1
ATOM 886 C C . VAL A 1 108 ? 6.328 7.290 14.130 1.00 64.06 108 VAL A C 1
ATOM 888 O O . VAL A 1 108 ? 5.869 8.114 13.336 1.00 64.06 108 VAL A O 1
ATOM 891 N N . ASN A 1 109 ? 7.647 7.083 14.230 1.00 65.56 109 ASN A N 1
ATOM 892 C CA . ASN A 1 109 ? 8.600 7.788 13.377 1.00 65.56 109 ASN A CA 1
ATOM 893 C C . ASN A 1 109 ? 8.456 7.277 11.935 1.00 65.56 109 ASN A C 1
ATOM 895 O O . ASN A 1 109 ? 8.870 6.158 11.602 1.00 65.56 109 ASN A O 1
ATOM 899 N N . LEU A 1 110 ? 7.858 8.113 11.083 1.00 68.94 110 LEU A N 1
ATOM 900 C CA . LEU A 1 110 ? 7.527 7.771 9.702 1.00 68.94 110 LEU A CA 1
ATOM 901 C C . LEU A 1 110 ? 8.772 7.375 8.897 1.00 68.94 110 LEU A C 1
ATOM 903 O O . LEU A 1 110 ? 8.731 6.378 8.189 1.00 68.94 110 LEU A O 1
ATOM 907 N N . SER A 1 111 ? 9.884 8.094 9.052 1.00 66.56 111 SER A N 1
ATOM 908 C CA . SER A 1 111 ? 11.147 7.834 8.343 1.00 66.56 111 SER A CA 1
ATOM 909 C C . SER A 1 111 ? 11.717 6.450 8.653 1.00 66.56 111 SER A C 1
ATOM 911 O O . SER A 1 111 ? 11.946 5.626 7.763 1.00 66.56 111 SER A O 1
ATOM 913 N N . LYS A 1 112 ? 11.856 6.137 9.948 1.00 72.38 112 LYS A N 1
ATOM 914 C CA . LYS A 1 112 ? 12.362 4.832 10.400 1.00 72.38 112 LYS A CA 1
ATOM 915 C C . LYS A 1 112 ? 11.449 3.692 9.958 1.00 72.38 112 LYS A C 1
ATOM 917 O O . LYS A 1 112 ? 11.940 2.659 9.505 1.00 72.38 112 LYS A O 1
ATOM 922 N N . SER A 1 113 ? 10.139 3.905 10.041 1.00 78.06 113 SER A N 1
ATOM 923 C CA . SER A 1 113 ? 9.142 2.911 9.642 1.00 78.06 113 SER A CA 1
ATOM 924 C C . SER A 1 113 ? 9.152 2.679 8.134 1.00 78.06 113 SER A C 1
ATOM 926 O O . SER A 1 113 ? 9.142 1.536 7.697 1.00 78.06 113 SER A O 1
ATOM 928 N N . LEU A 1 114 ? 9.250 3.735 7.321 1.00 78.06 114 LEU A N 1
ATOM 929 C CA . LEU A 1 114 ? 9.388 3.616 5.868 1.00 78.06 114 LEU A CA 1
ATOM 930 C C . LEU A 1 114 ? 10.674 2.883 5.490 1.00 78.06 114 LEU A C 1
ATOM 932 O O . LEU A 1 114 ? 10.632 1.960 4.680 1.00 78.06 114 LEU A O 1
ATOM 936 N N . THR A 1 115 ? 11.801 3.232 6.114 1.00 82.81 115 THR A N 1
ATOM 937 C CA . THR A 1 115 ? 13.074 2.534 5.900 1.00 82.81 115 THR A CA 1
ATOM 938 C C . THR A 1 115 ? 12.955 1.043 6.222 1.00 82.81 115 THR A C 1
ATOM 940 O O . THR A 1 115 ? 13.419 0.209 5.443 1.00 82.81 115 THR A O 1
ATOM 943 N N . TYR A 1 116 ? 12.316 0.687 7.341 1.00 85.44 116 TYR A N 1
ATOM 944 C CA . TYR A 1 116 ? 12.061 -0.708 7.702 1.00 85.44 116 TYR A CA 1
ATOM 945 C C . TYR A 1 116 ? 11.166 -1.407 6.669 1.00 85.44 116 TYR A C 1
ATOM 947 O O . TYR A 1 116 ? 11.515 -2.475 6.173 1.00 85.44 116 TYR A O 1
ATOM 955 N N . LEU A 1 117 ? 10.055 -0.777 6.280 1.00 85.81 117 LEU A N 1
ATOM 956 C CA . LEU A 1 117 ? 9.105 -1.318 5.310 1.00 85.81 117 LEU A CA 1
ATOM 957 C C . LEU A 1 117 ? 9.754 -1.600 3.955 1.00 85.81 117 LEU A C 1
ATOM 959 O O . LEU A 1 117 ? 9.623 -2.702 3.431 1.00 85.81 117 LEU A O 1
ATOM 963 N N . PHE A 1 118 ? 10.504 -0.652 3.397 1.00 85.50 118 PHE A N 1
ATOM 964 C CA . PHE A 1 118 ? 11.157 -0.858 2.104 1.00 85.50 118 PHE A CA 1
ATOM 965 C C . PHE A 1 118 ? 12.242 -1.940 2.155 1.00 85.50 118 PHE A C 1
ATOM 967 O O . PHE A 1 118 ? 12.401 -2.684 1.185 1.00 85.50 118 PHE A O 1
ATOM 974 N N . ARG A 1 119 ? 12.910 -2.137 3.301 1.00 86.62 119 ARG A N 1
ATOM 975 C CA . ARG A 1 119 ? 13.839 -3.265 3.474 1.00 86.62 119 ARG A CA 1
ATOM 976 C C . ARG A 1 119 ? 13.148 -4.623 3.366 1.00 86.62 119 ARG A C 1
ATOM 978 O O . ARG A 1 119 ? 13.749 -5.532 2.799 1.00 86.62 119 ARG A O 1
ATOM 985 N N . LEU A 1 120 ? 11.899 -4.766 3.823 1.00 84.88 120 LEU A N 1
ATOM 986 C CA . LEU A 1 120 ? 11.155 -6.036 3.725 1.00 84.88 120 LEU A CA 1
ATOM 987 C C . LEU A 1 120 ? 10.965 -6.506 2.274 1.00 84.88 120 LEU A C 1
ATOM 989 O O . LEU A 1 120 ? 10.837 -7.706 2.027 1.00 84.88 120 LEU A O 1
ATOM 993 N N . ILE A 1 121 ? 10.970 -5.572 1.317 1.00 84.62 121 ILE A N 1
ATOM 994 C CA . ILE A 1 121 ? 10.873 -5.854 -0.122 1.00 84.62 121 ILE A CA 1
ATOM 995 C C . ILE A 1 121 ? 12.211 -5.716 -0.861 1.00 84.62 121 ILE A C 1
ATOM 997 O O . ILE A 1 121 ? 12.227 -5.708 -2.089 1.00 84.62 121 ILE A O 1
ATOM 1001 N N . ASN A 1 122 ? 13.333 -5.666 -0.131 1.00 85.44 122 ASN A N 1
ATOM 1002 C CA . ASN A 1 122 ? 14.703 -5.543 -0.646 1.00 85.44 122 ASN A CA 1
ATOM 1003 C C . ASN A 1 122 ? 15.037 -4.185 -1.300 1.00 85.44 122 ASN A C 1
ATOM 1005 O O . ASN A 1 122 ? 15.801 -4.100 -2.265 1.00 85.44 122 ASN A O 1
ATOM 1009 N N . PHE A 1 123 ? 14.477 -3.106 -0.759 1.00 84.81 123 PHE A N 1
ATOM 1010 C CA . PHE A 1 123 ? 14.774 -1.734 -1.162 1.00 84.81 123 PHE A CA 1
ATOM 1011 C C . PHE A 1 123 ? 15.434 -0.965 -0.013 1.00 84.81 123 PHE A C 1
ATOM 1013 O O . PHE A 1 123 ? 15.158 -1.185 1.167 1.00 84.81 123 PHE A O 1
ATOM 1020 N N . LYS A 1 124 ? 16.314 -0.031 -0.367 1.00 87.12 124 LYS A N 1
ATOM 1021 C CA . LYS A 1 124 ? 16.911 0.947 0.538 1.00 87.12 124 LYS A CA 1
ATOM 1022 C C . LYS A 1 124 ? 16.298 2.314 0.250 1.00 87.12 124 LYS A C 1
ATOM 1024 O O . LYS A 1 124 ? 16.456 2.821 -0.859 1.00 87.12 124 LYS A O 1
ATOM 1029 N N . LEU A 1 125 ? 15.627 2.892 1.243 1.00 84.56 125 LEU A N 1
ATOM 1030 C CA . LEU A 1 125 ? 15.110 4.257 1.178 1.00 84.56 125 LEU A CA 1
ATOM 1031 C C . LEU A 1 125 ? 16.277 5.258 1.195 1.00 84.56 125 LEU A C 1
ATOM 1033 O O . LEU A 1 125 ? 17.190 5.125 2.011 1.00 84.56 125 LEU A O 1
ATOM 1037 N N . ASN A 1 126 ? 16.239 6.243 0.300 1.00 82.62 126 ASN A N 1
ATOM 1038 C CA . ASN A 1 126 ? 17.177 7.363 0.257 1.00 82.62 126 ASN A CA 1
ATOM 1039 C C . ASN A 1 126 ? 16.452 8.633 0.713 1.00 82.62 126 ASN A C 1
ATOM 1041 O O . ASN A 1 126 ? 15.719 9.242 -0.065 1.00 82.62 126 ASN A O 1
ATOM 1045 N N . GLU A 1 127 ? 16.651 9.019 1.972 1.00 69.31 127 GLU A N 1
ATOM 1046 C CA . GLU A 1 127 ? 15.962 10.164 2.585 1.00 69.31 127 GLU A CA 1
ATOM 1047 C C . GLU A 1 127 ? 16.604 11.517 2.219 1.00 69.31 127 GLU A C 1
ATOM 1049 O O . GLU A 1 127 ? 15.908 12.527 2.155 1.00 69.31 127 GLU A O 1
ATOM 1054 N N . ASP A 1 128 ? 17.902 11.528 1.894 1.00 61.53 128 ASP A N 1
ATOM 1055 C CA . ASP A 1 128 ? 18.717 12.752 1.787 1.00 61.53 128 ASP A CA 1
ATOM 1056 C C . ASP A 1 128 ? 18.701 13.438 0.407 1.00 61.53 128 ASP A C 1
ATOM 1058 O O . ASP A 1 128 ? 19.444 14.392 0.179 1.00 61.53 128 ASP A O 1
ATOM 1062 N N . GLN A 1 129 ? 17.898 12.965 -0.553 1.00 62.25 129 GLN A N 1
ATOM 1063 C CA . GLN A 1 129 ? 17.882 13.532 -1.907 1.00 62.25 129 GLN A CA 1
ATOM 1064 C C . GLN A 1 129 ? 16.640 14.383 -2.167 1.00 62.25 129 GLN A C 1
ATOM 1066 O O . GLN A 1 129 ? 15.507 13.909 -2.044 1.00 62.25 129 GLN A O 1
ATOM 1071 N N . GLU A 1 130 ? 16.856 15.622 -2.630 1.00 64.88 130 GLU A N 1
ATOM 1072 C CA . GLU A 1 130 ? 15.807 16.418 -3.267 1.00 64.88 130 GLU A CA 1
ATOM 1073 C C . GLU A 1 130 ? 15.262 15.658 -4.476 1.00 64.88 130 GLU A C 1
ATOM 1075 O O . GLU A 1 130 ? 15.862 15.562 -5.549 1.00 64.88 130 GLU A O 1
ATOM 1080 N N . THR A 1 131 ? 14.098 15.062 -4.272 1.00 65.25 131 THR A N 1
ATOM 1081 C CA . THR A 1 131 ? 13.445 14.219 -5.255 1.00 65.25 131 THR A CA 1
ATOM 1082 C C . THR A 1 131 ? 12.565 15.080 -6.135 1.00 65.25 131 THR A C 1
ATOM 1084 O O . THR A 1 131 ? 11.520 15.578 -5.716 1.00 65.25 131 THR A O 1
ATOM 1087 N N . LYS A 1 132 ? 12.974 15.232 -7.396 1.00 74.50 132 LYS A N 1
ATOM 1088 C CA . LYS A 1 132 ? 12.080 15.742 -8.438 1.00 74.50 132 LYS A CA 1
ATOM 1089 C C . LYS A 1 132 ? 10.915 14.768 -8.624 1.00 74.50 132 LYS A C 1
ATOM 1091 O O . LYS A 1 132 ? 11.100 13.552 -8.516 1.00 74.50 132 LYS A O 1
ATOM 1096 N N . ASN A 1 133 ? 9.741 15.319 -8.928 1.00 80.31 133 ASN A N 1
ATOM 1097 C CA . ASN A 1 133 ? 8.539 14.548 -9.246 1.00 80.31 133 ASN A CA 1
ATOM 1098 C C . ASN A 1 133 ? 8.807 13.516 -10.350 1.00 80.31 133 ASN A C 1
ATOM 1100 O O . ASN A 1 133 ? 9.736 13.664 -11.152 1.00 80.31 133 ASN A O 1
ATOM 1104 N N . ILE A 1 134 ? 7.983 12.470 -10.383 1.00 79.94 134 ILE A N 1
ATOM 1105 C CA . ILE A 1 134 ? 7.970 11.510 -11.489 1.00 79.94 134 ILE A CA 1
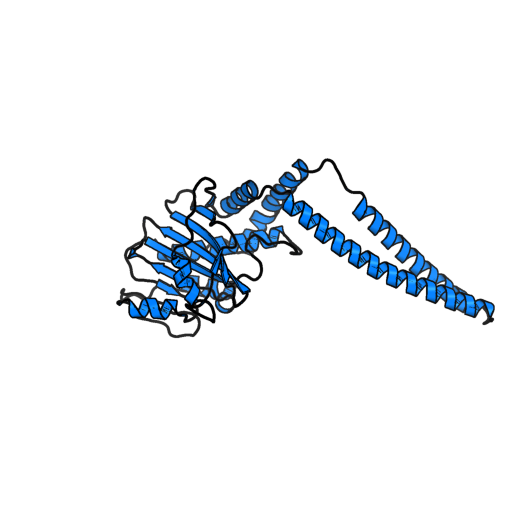ATOM 1106 C C . ILE A 1 134 ? 7.682 12.279 -12.783 1.00 79.94 134 ILE A C 1
ATOM 1108 O O . ILE A 1 134 ? 6.664 12.961 -12.884 1.00 79.94 134 ILE A O 1
ATOM 1112 N N . ALA A 1 135 ? 8.581 12.186 -13.767 1.00 73.88 135 ALA A N 1
ATOM 1113 C CA . ALA A 1 135 ? 8.465 12.956 -15.010 1.00 73.88 135 ALA A CA 1
ATOM 1114 C C . ALA A 1 135 ? 7.254 12.498 -15.837 1.00 73.88 135 ALA A C 1
ATOM 1116 O O . ALA A 1 135 ? 6.627 13.280 -16.545 1.00 73.88 135 ALA A O 1
ATOM 1117 N N . TRP A 1 136 ? 6.877 11.230 -15.673 1.00 70.94 136 TRP A N 1
ATOM 1118 C CA . TRP A 1 136 ? 5.730 10.618 -16.331 1.00 70.94 136 TRP A CA 1
ATOM 1119 C C . TRP A 1 136 ? 4.361 11.090 -15.814 1.00 70.94 136 TRP A C 1
ATOM 1121 O O . TRP A 1 136 ? 3.337 10.679 -16.358 1.00 70.94 136 TRP A O 1
ATOM 1131 N N . ILE A 1 137 ? 4.307 11.960 -14.798 1.00 70.62 137 ILE A N 1
ATOM 1132 C CA . ILE A 1 137 ? 3.050 12.446 -14.209 1.00 70.62 137 ILE A CA 1
ATOM 1133 C C . ILE A 1 137 ? 2.160 13.182 -15.222 1.00 70.62 137 ILE A C 1
ATOM 1135 O O . ILE A 1 137 ? 0.941 13.023 -15.194 1.00 70.62 137 ILE A O 1
ATOM 1139 N N . ASP A 1 138 ? 2.756 13.928 -16.156 1.00 66.31 138 ASP A N 1
ATOM 1140 C CA . ASP A 1 138 ? 2.013 14.668 -17.180 1.00 66.31 138 ASP A CA 1
ATOM 1141 C C . ASP A 1 138 ? 1.389 13.732 -18.218 1.00 66.31 138 ASP A C 1
ATOM 1143 O O . ASP A 1 138 ? 0.253 13.935 -18.636 1.00 66.31 138 ASP A O 1
ATOM 1147 N N . PHE A 1 139 ? 2.065 12.632 -18.547 1.00 63.09 139 PHE A N 1
ATOM 1148 C CA . PHE A 1 139 ? 1.480 11.562 -19.357 1.00 63.09 139 PHE A CA 1
ATOM 1149 C C . PHE A 1 139 ? 0.386 10.816 -18.589 1.00 63.09 139 PHE A C 1
ATOM 1151 O O . PHE A 1 139 ? -0.631 10.430 -19.164 1.00 63.09 139 PHE A O 1
ATOM 1158 N N . CYS A 1 140 ? 0.545 10.687 -17.269 1.00 62.72 140 CYS A N 1
ATOM 1159 C CA . CYS A 1 140 ? -0.455 10.086 -16.397 1.00 62.72 140 CYS A CA 1
ATOM 1160 C C . CYS A 1 140 ? -1.747 10.914 -16.283 1.00 62.72 140 CYS A C 1
ATOM 1162 O O . CYS A 1 140 ? -2.787 10.346 -15.956 1.00 62.72 140 CYS A O 1
ATOM 1164 N N . LYS A 1 141 ? -1.749 12.215 -16.617 1.00 68.19 141 LYS A N 1
ATOM 1165 C CA . LYS A 1 141 ? -2.992 13.012 -16.735 1.00 68.19 141 LYS A CA 1
ATOM 1166 C C . LYS A 1 141 ? -3.978 12.402 -17.719 1.00 68.19 141 LYS A C 1
ATOM 1168 O O . LYS A 1 141 ? -5.177 12.383 -17.457 1.00 68.19 141 LYS A O 1
ATOM 1173 N N . LYS A 1 142 ? -3.465 11.779 -18.780 1.00 64.69 142 LYS A N 1
ATOM 1174 C CA . LYS A 1 142 ? -4.265 11.071 -19.784 1.00 64.69 142 LYS A CA 1
ATOM 1175 C C . LYS A 1 142 ? -4.910 9.769 -19.282 1.00 64.69 142 LYS A C 1
ATOM 1177 O O . LYS A 1 142 ? -5.658 9.146 -20.031 1.00 64.69 142 LYS A O 1
ATOM 1182 N N . ILE A 1 143 ? -4.609 9.340 -18.052 1.00 63.09 143 ILE A N 1
ATOM 1183 C CA . ILE A 1 143 ? -5.235 8.185 -17.383 1.00 63.09 143 ILE A CA 1
ATOM 1184 C C . ILE A 1 143 ? -6.561 8.588 -16.720 1.00 63.09 143 ILE A C 1
ATOM 1186 O O . ILE A 1 143 ? -7.434 7.740 -16.529 1.00 63.09 143 ILE A O 1
ATOM 1190 N N . SER A 1 144 ? -6.719 9.864 -16.354 1.00 65.75 144 SER A N 1
ATOM 1191 C CA . SER A 1 144 ? -7.965 10.372 -15.779 1.00 65.75 144 SER A CA 1
ATOM 1192 C C . SER A 1 144 ? -9.075 10.385 -16.838 1.00 65.75 144 SER A C 1
ATOM 1194 O O . SER A 1 144 ? -8.818 10.555 -18.029 1.00 65.75 144 SER A O 1
ATOM 1196 N N . GLU A 1 145 ? -10.330 10.273 -16.398 1.00 64.75 145 GLU A N 1
ATOM 1197 C CA . GLU A 1 145 ? -11.512 10.357 -17.274 1.00 64.75 145 GLU A CA 1
ATOM 1198 C C . GLU A 1 145 ? -11.635 11.709 -18.000 1.00 64.75 145 GLU A C 1
ATOM 1200 O O . GLU A 1 145 ? -12.314 11.796 -19.019 1.00 64.75 145 GLU A O 1
ATOM 1205 N N . LYS A 1 146 ? -10.961 12.757 -17.505 1.00 62.03 146 LYS A N 1
ATOM 1206 C CA . LYS A 1 146 ? -10.906 14.089 -18.128 1.00 62.03 146 LYS A CA 1
ATOM 1207 C C . LYS A 1 146 ? -9.640 14.337 -18.956 1.00 62.03 146 LYS A C 1
ATOM 1209 O O . LYS A 1 146 ? -9.531 15.376 -19.599 1.00 62.03 146 LYS A O 1
ATOM 1214 N N . GLY A 1 147 ? -8.692 13.400 -18.976 1.00 65.44 147 GLY A N 1
ATOM 1215 C CA . GLY A 1 147 ? -7.520 13.464 -19.846 1.00 65.44 147 GLY A CA 1
ATOM 1216 C C . GLY A 1 147 ? -6.582 14.646 -19.559 1.00 65.44 147 GLY A C 1
ATOM 1217 O O . GLY A 1 147 ? -6.304 14.980 -18.407 1.00 65.44 147 GLY A O 1
ATOM 1218 N N . GLU A 1 148 ? -6.058 15.276 -20.612 1.00 64.50 148 GLU A N 1
ATOM 1219 C CA . GLU A 1 148 ? -5.004 16.305 -20.526 1.00 64.50 148 GLU A CA 1
ATOM 1220 C C . GLU A 1 148 ? -5.387 17.551 -19.713 1.00 64.50 148 GLU A C 1
ATOM 1222 O O . GLU A 1 148 ? -4.503 18.211 -19.171 1.00 64.50 148 GLU A O 1
ATOM 1227 N N . SER A 1 149 ? -6.682 17.848 -19.563 1.00 65.94 149 SER A N 1
ATOM 1228 C CA . SER A 1 149 ? -7.160 19.000 -18.789 1.00 65.94 149 SER A CA 1
ATOM 1229 C C . SER A 1 149 ? -7.139 18.780 -17.271 1.00 65.94 149 SER A C 1
ATOM 1231 O O . SER A 1 149 ? -7.687 19.598 -16.539 1.00 65.94 149 SER A O 1
ATOM 1233 N N . SER A 1 150 ? -6.599 17.656 -16.792 1.00 72.44 150 SER A N 1
ATOM 1234 C CA . SER A 1 150 ? -6.624 17.308 -15.369 1.00 72.44 150 SER A CA 1
ATOM 1235 C C . SER A 1 150 ? -5.538 18.037 -14.583 1.00 72.44 150 SER A C 1
ATOM 1237 O O . SER A 1 150 ? -4.344 17.928 -14.890 1.00 72.44 150 SER A O 1
ATOM 1239 N N . GLU A 1 151 ? -5.931 18.703 -13.502 1.00 80.31 151 GLU A N 1
ATOM 1240 C CA . GLU A 1 151 ? -5.008 19.211 -12.501 1.00 80.31 151 GLU A CA 1
ATOM 1241 C C . GLU A 1 151 ? -4.554 18.091 -11.562 1.00 80.31 151 GLU A C 1
ATOM 1243 O O . GLU A 1 151 ? -5.353 17.367 -10.958 1.00 80.31 151 GLU A O 1
ATOM 1248 N N . VAL A 1 152 ? -3.235 17.981 -11.395 1.00 81.44 152 VAL A N 1
ATOM 1249 C CA . VAL A 1 152 ? -2.615 16.980 -10.526 1.00 81.44 152 VAL A CA 1
ATOM 1250 C C . VAL A 1 152 ? -2.070 17.647 -9.279 1.00 81.44 152 VAL A C 1
ATOM 1252 O O . VAL A 1 152 ? -1.255 18.566 -9.342 1.00 81.44 152 VAL A O 1
ATOM 1255 N N . GLU A 1 153 ? -2.510 17.154 -8.133 1.00 85.56 153 GLU A N 1
ATOM 1256 C CA . GLU A 1 153 ? -2.004 17.519 -6.822 1.00 85.56 153 GLU A CA 1
ATOM 1257 C C . GLU A 1 153 ? -1.061 16.420 -6.321 1.00 85.56 153 GLU A C 1
ATOM 1259 O O . GLU A 1 153 ? -1.446 15.257 -6.172 1.00 85.56 153 GLU A O 1
ATOM 1264 N N . ASN A 1 154 ? 0.190 16.786 -6.041 1.00 83.62 154 ASN A N 1
ATOM 1265 C CA . ASN A 1 154 ? 1.132 15.884 -5.387 1.00 83.62 154 ASN A CA 1
ATOM 1266 C C . ASN A 1 154 ? 0.778 15.798 -3.905 1.00 83.62 154 ASN A C 1
ATOM 1268 O O . ASN A 1 154 ? 0.953 16.767 -3.170 1.00 83.62 154 ASN A O 1
ATOM 1272 N N . LEU A 1 155 ? 0.319 14.631 -3.454 1.00 78.88 155 LEU A N 1
ATOM 1273 C CA . LEU A 1 155 ? -0.056 14.448 -2.051 1.00 78.88 155 LEU A CA 1
ATOM 1274 C C . LEU A 1 155 ? 1.172 14.364 -1.140 1.00 78.88 155 LEU A C 1
ATOM 1276 O O . LEU A 1 155 ? 1.087 14.673 0.048 1.00 78.88 155 LEU A O 1
ATOM 1280 N N . ARG A 1 156 ? 2.307 13.895 -1.680 1.00 75.00 156 ARG A N 1
ATOM 1281 C CA . ARG A 1 156 ? 3.567 13.702 -0.952 1.00 75.00 156 ARG A CA 1
ATOM 1282 C C . ARG A 1 156 ? 4.776 13.904 -1.860 1.00 75.00 156 ARG A C 1
ATOM 1284 O O . ARG A 1 156 ? 4.685 13.756 -3.082 1.00 75.00 156 ARG A O 1
ATOM 1291 N N . LYS A 1 157 ? 5.926 14.179 -1.233 1.00 77.50 157 LYS A N 1
ATOM 1292 C CA . LYS A 1 157 ? 7.228 14.085 -1.902 1.00 77.50 157 LYS A CA 1
ATOM 1293 C C . LYS A 1 157 ? 7.451 12.644 -2.398 1.00 77.50 157 LYS A C 1
ATOM 1295 O O . LYS A 1 157 ? 7.045 11.712 -1.696 1.00 77.50 157 LYS A O 1
ATOM 1300 N N . PRO A 1 158 ? 8.074 12.449 -3.571 1.00 83.62 158 PRO A N 1
ATOM 1301 C CA . PRO A 1 158 ? 8.415 11.117 -4.052 1.00 83.62 158 PRO A CA 1
ATOM 1302 C C . PRO A 1 158 ? 9.344 10.389 -3.076 1.00 83.62 158 PRO A C 1
ATOM 1304 O O . PRO A 1 158 ? 10.277 10.973 -2.535 1.00 83.62 158 PRO A O 1
ATOM 1307 N N . LEU A 1 159 ? 9.120 9.092 -2.892 1.00 85.50 159 LEU A N 1
ATOM 1308 C CA . LEU A 1 159 ? 10.011 8.213 -2.145 1.00 85.50 159 LEU A CA 1
ATOM 1309 C C . LEU A 1 159 ? 11.048 7.647 -3.109 1.00 85.50 159 LEU A C 1
ATOM 1311 O O . LEU A 1 159 ? 10.686 6.924 -4.041 1.00 85.50 159 LEU A O 1
ATOM 1315 N N . LEU A 1 160 ? 12.323 7.964 -2.888 1.00 85.75 160 LEU A N 1
ATOM 1316 C CA . LEU A 1 160 ? 13.426 7.414 -3.666 1.00 85.75 160 LEU A CA 1
ATOM 1317 C C . LEU A 1 160 ? 13.967 6.155 -3.008 1.00 85.75 160 LEU A C 1
ATOM 1319 O O . LEU A 1 160 ? 14.344 6.161 -1.839 1.00 85.75 160 LEU A O 1
ATOM 1323 N N . ASN A 1 161 ? 14.047 5.087 -3.783 1.00 86.38 161 ASN A N 1
ATOM 1324 C CA . ASN A 1 161 ? 14.446 3.784 -3.301 1.00 86.38 161 ASN A CA 1
ATOM 1325 C C . ASN A 1 161 ? 15.454 3.160 -4.259 1.00 86.38 161 ASN A C 1
ATOM 1327 O O . ASN A 1 161 ? 15.249 3.162 -5.470 1.00 86.38 161 ASN A O 1
ATOM 1331 N N . ASN A 1 162 ? 16.506 2.566 -3.715 1.00 86.62 162 ASN A N 1
ATOM 1332 C CA . ASN A 1 162 ? 17.442 1.758 -4.486 1.00 86.62 162 ASN A CA 1
ATOM 1333 C C . ASN A 1 162 ? 17.189 0.289 -4.197 1.00 86.62 162 ASN A C 1
ATOM 1335 O O . ASN A 1 162 ? 17.037 -0.105 -3.041 1.00 86.62 162 ASN A O 1
ATOM 1339 N N . GLU A 1 163 ? 17.172 -0.536 -5.232 1.00 82.56 163 GLU A N 1
ATOM 1340 C CA . GLU A 1 163 ? 17.115 -1.977 -5.027 1.00 82.56 163 GLU A CA 1
ATOM 1341 C C . GLU A 1 163 ? 18.459 -2.476 -4.475 1.00 82.56 163 GLU A C 1
ATOM 1343 O O . GLU A 1 163 ? 19.520 -2.191 -5.029 1.00 82.56 163 GLU A O 1
ATOM 1348 N N . ILE A 1 164 ? 18.434 -3.210 -3.362 1.00 81.25 164 ILE A N 1
ATOM 1349 C CA . ILE A 1 164 ? 19.667 -3.644 -2.698 1.00 81.25 164 ILE A CA 1
ATOM 1350 C C . ILE A 1 164 ? 20.413 -4.632 -3.601 1.00 81.25 164 ILE A C 1
ATOM 1352 O O . ILE A 1 164 ? 19.844 -5.616 -4.078 1.00 81.25 164 ILE A O 1
ATOM 1356 N N . GLY A 1 165 ? 21.703 -4.363 -3.821 1.00 78.75 165 GLY A N 1
ATOM 1357 C CA . GLY A 1 165 ? 22.568 -5.184 -4.670 1.00 78.75 165 GLY A CA 1
ATOM 1358 C C . GLY A 1 165 ? 22.337 -4.997 -6.173 1.00 78.75 165 GLY A C 1
ATOM 1359 O O . GLY A 1 165 ? 22.901 -5.753 -6.961 1.00 78.75 165 GLY A O 1
ATOM 1360 N N . LYS A 1 166 ? 21.525 -4.012 -6.587 1.00 77.12 166 LYS A N 1
ATOM 1361 C CA . LYS A 1 166 ? 21.307 -3.667 -7.999 1.00 77.12 166 LYS A CA 1
ATOM 1362 C C . LYS A 1 166 ? 21.470 -2.165 -8.234 1.00 77.12 166 LYS A C 1
ATOM 1364 O O . LYS A 1 166 ? 21.263 -1.357 -7.338 1.00 77.12 166 LYS A O 1
ATOM 1369 N N . ASN A 1 167 ? 21.760 -1.787 -9.477 1.00 75.31 167 ASN A N 1
ATOM 1370 C CA . ASN A 1 167 ? 21.878 -0.384 -9.895 1.00 75.31 167 ASN A CA 1
ATOM 1371 C C . ASN A 1 167 ? 20.537 0.200 -10.384 1.00 75.31 167 ASN A C 1
ATOM 1373 O O . ASN A 1 167 ? 20.506 1.087 -11.236 1.00 75.31 167 ASN A O 1
ATOM 1377 N N . ASN A 1 168 ? 19.417 -0.320 -9.872 1.00 82.25 168 ASN A N 1
ATOM 1378 C CA . ASN A 1 168 ? 18.082 0.147 -10.232 1.00 82.25 168 ASN A CA 1
ATOM 1379 C C . ASN A 1 168 ? 17.581 1.143 -9.190 1.00 82.25 168 ASN A C 1
ATOM 1381 O O . ASN A 1 168 ? 17.599 0.864 -7.986 1.00 82.25 168 ASN A O 1
ATOM 1385 N N . ILE A 1 169 ? 17.095 2.279 -9.679 1.00 86.75 169 ILE A N 1
ATOM 1386 C CA . ILE A 1 169 ? 16.556 3.359 -8.856 1.00 86.75 169 ILE A CA 1
ATOM 1387 C C . ILE A 1 169 ? 15.058 3.442 -9.105 1.00 86.75 169 ILE A C 1
ATOM 1389 O O . ILE A 1 169 ? 14.619 3.464 -10.251 1.00 86.75 169 ILE A O 1
ATOM 1393 N N . TRP A 1 170 ? 14.282 3.528 -8.035 1.00 87.94 170 TRP A N 1
ATOM 1394 C CA . TRP A 1 170 ? 12.830 3.552 -8.067 1.00 87.94 170 TRP A CA 1
ATOM 1395 C C . TRP A 1 170 ? 12.297 4.771 -7.326 1.00 87.94 170 TRP A C 1
ATOM 1397 O O . TRP A 1 170 ? 12.678 5.037 -6.188 1.00 87.94 170 TRP A O 1
ATOM 1407 N N . LYS A 1 171 ? 11.384 5.501 -7.954 1.00 89.44 171 LYS A N 1
ATOM 1408 C CA . LYS A 1 171 ? 10.616 6.580 -7.338 1.00 89.44 171 LYS A CA 1
ATOM 1409 C C . LYS A 1 171 ? 9.179 6.132 -7.172 1.00 89.44 171 LYS A C 1
ATOM 1411 O O . LYS A 1 171 ? 8.598 5.597 -8.108 1.00 89.44 171 LYS A O 1
ATOM 1416 N N . ILE A 1 172 ? 8.604 6.391 -6.006 1.00 87.50 172 ILE A N 1
ATOM 1417 C CA . ILE A 1 172 ? 7.208 6.079 -5.699 1.00 87.50 172 ILE A CA 1
ATOM 1418 C C . ILE A 1 172 ? 6.521 7.374 -5.281 1.00 87.50 172 ILE A C 1
ATOM 1420 O O . ILE A 1 172 ? 6.998 8.049 -4.372 1.00 87.50 172 ILE A O 1
ATOM 1424 N N . GLN A 1 173 ? 5.416 7.738 -5.925 1.00 86.88 173 GLN A N 1
ATOM 1425 C CA . GLN A 1 173 ? 4.717 8.995 -5.663 1.00 86.88 173 GLN A CA 1
ATOM 1426 C C . GLN A 1 173 ? 3.201 8.798 -5.617 1.00 86.88 173 GLN A C 1
ATOM 1428 O O . GLN A 1 173 ? 2.626 8.108 -6.454 1.00 86.88 173 GLN A O 1
ATOM 1433 N N . GLU A 1 174 ? 2.552 9.428 -4.637 1.00 87.31 174 GLU A N 1
ATOM 1434 C CA . GLU A 1 174 ? 1.092 9.513 -4.554 1.00 87.31 174 GLU A CA 1
ATOM 1435 C C . GLU A 1 174 ? 0.612 10.817 -5.191 1.00 87.31 174 GLU A C 1
ATOM 1437 O O . GLU A 1 174 ? 1.078 11.905 -4.831 1.00 87.31 174 GLU A O 1
ATOM 1442 N N . VAL A 1 175 ? -0.353 10.706 -6.099 1.00 86.75 175 VAL A N 1
ATOM 1443 C CA . VAL A 1 175 ? -0.930 11.851 -6.807 1.00 86.75 175 VAL A CA 1
ATOM 1444 C C . VAL A 1 175 ? -2.447 11.808 -6.731 1.00 86.75 175 VAL A C 1
ATOM 1446 O O . VAL A 1 175 ? -3.049 10.732 -6.732 1.00 86.75 175 VAL A O 1
ATOM 1449 N N . LYS A 1 176 ? -3.064 12.982 -6.665 1.00 87.19 176 LYS A N 1
ATOM 1450 C CA . LYS A 1 176 ? -4.511 13.157 -6.689 1.00 87.19 176 LYS A CA 1
ATOM 1451 C C . LYS A 1 176 ? -4.908 13.960 -7.918 1.00 87.19 176 LYS A C 1
ATOM 1453 O O . LYS A 1 176 ? -4.370 15.037 -8.153 1.00 87.19 176 LYS A O 1
ATOM 1458 N N . PHE A 1 177 ? -5.883 13.456 -8.660 1.00 84.06 177 PHE A N 1
ATOM 1459 C CA . PHE A 1 177 ? -6.540 14.199 -9.731 1.00 84.06 177 PHE A CA 1
ATOM 1460 C C . PHE A 1 177 ? -7.693 14.991 -9.120 1.00 84.06 177 PHE A C 1
ATOM 1462 O O . PHE A 1 177 ? -8.601 14.405 -8.520 1.00 84.06 177 PHE A O 1
ATOM 1469 N N . LYS A 1 178 ? -7.621 16.325 -9.175 1.00 81.56 178 LYS A N 1
ATOM 1470 C CA . LYS A 1 178 ? -8.505 17.195 -8.382 1.00 81.56 178 LYS A CA 1
ATOM 1471 C C . LYS A 1 178 ? -9.975 17.056 -8.768 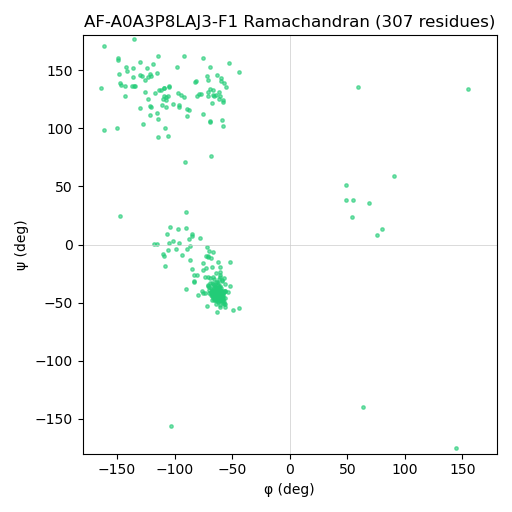1.00 81.56 178 LYS A C 1
ATOM 1473 O O . LYS A 1 178 ? -10.838 17.094 -7.898 1.00 81.56 178 LYS A O 1
ATOM 1478 N N . GLU A 1 179 ? -10.256 16.862 -10.049 1.00 80.94 179 GLU A N 1
ATOM 1479 C CA . GLU A 1 179 ? -11.603 16.889 -10.613 1.00 80.94 179 GLU A CA 1
ATOM 1480 C C . GLU A 1 179 ? -12.387 15.617 -10.306 1.00 80.94 179 GLU A C 1
ATOM 1482 O O . GLU A 1 179 ? -13.582 15.679 -10.029 1.00 80.94 179 GLU A O 1
ATOM 1487 N N . THR A 1 180 ? -11.722 14.462 -10.368 1.00 77.62 180 THR A N 1
ATOM 1488 C CA . THR A 1 180 ? -12.334 13.158 -10.079 1.00 77.62 180 THR A CA 1
ATOM 1489 C C . THR A 1 180 ? -12.138 12.743 -8.623 1.00 77.62 180 THR A C 1
ATOM 1491 O O . THR A 1 180 ? -12.731 11.763 -8.171 1.00 77.62 180 THR A O 1
ATOM 1494 N N . ASN A 1 181 ? -11.306 13.481 -7.874 1.00 81.44 181 ASN A N 1
ATOM 1495 C CA . ASN A 1 181 ? -10.858 13.129 -6.528 1.00 81.44 181 ASN A CA 1
ATOM 1496 C C . ASN A 1 181 ? -10.231 11.716 -6.477 1.00 81.44 181 ASN A C 1
ATOM 1498 O O . ASN A 1 181 ? -10.213 11.065 -5.431 1.00 81.44 181 ASN A O 1
ATOM 1502 N N . GLU A 1 182 ? -9.733 11.223 -7.616 1.00 84.44 182 GLU A N 1
ATOM 1503 C CA . GLU A 1 182 ? -9.076 9.927 -7.718 1.00 84.44 182 GLU A CA 1
ATOM 1504 C C . GLU A 1 182 ? -7.626 10.034 -7.262 1.00 84.44 182 GLU A C 1
ATOM 1506 O O . GLU A 1 182 ? -6.927 11.000 -7.565 1.00 84.44 182 GLU A O 1
ATOM 1511 N N . ILE A 1 183 ? -7.164 9.005 -6.556 1.00 85.56 183 ILE A N 1
ATOM 1512 C CA . ILE A 1 183 ? -5.793 8.917 -6.065 1.00 85.56 183 ILE A CA 1
ATOM 1513 C C . ILE A 1 183 ? -5.100 7.773 -6.792 1.00 85.56 183 ILE A C 1
ATOM 1515 O O . ILE A 1 183 ? -5.640 6.668 -6.888 1.00 85.56 183 ILE A O 1
ATOM 1519 N N . PHE A 1 184 ? -3.892 8.034 -7.275 1.00 85.81 184 PHE A N 1
ATOM 1520 C CA . PHE A 1 184 ? -3.057 7.047 -7.941 1.00 85.81 184 PHE A CA 1
ATOM 1521 C C . PHE A 1 184 ? -1.704 6.927 -7.248 1.00 85.81 184 PHE A C 1
ATOM 1523 O O . PHE A 1 184 ? -1.135 7.909 -6.766 1.00 85.81 184 PHE A O 1
ATOM 1530 N N . LEU A 1 185 ? -1.196 5.698 -7.216 1.00 87.44 185 LEU A N 1
ATOM 1531 C CA . LEU A 1 185 ? 0.186 5.399 -6.873 1.00 87.44 185 LEU A CA 1
ATOM 1532 C C . LEU A 1 185 ? 0.976 5.270 -8.172 1.00 87.44 185 LEU A C 1
ATOM 1534 O O . LEU A 1 185 ? 0.659 4.407 -8.989 1.00 87.44 185 LEU A O 1
ATOM 1538 N N . LEU A 1 186 ? 1.984 6.117 -8.344 1.00 87.56 186 LEU A N 1
ATOM 1539 C CA . LEU A 1 186 ? 2.894 6.121 -9.482 1.00 87.56 186 LEU A CA 1
ATOM 1540 C C . LEU A 1 186 ? 4.247 5.546 -9.064 1.00 87.56 186 LEU A C 1
ATOM 1542 O O . LEU A 1 186 ? 4.769 5.895 -8.004 1.00 87.56 186 LEU A O 1
ATOM 1546 N N . ILE A 1 187 ? 4.823 4.689 -9.903 1.00 88.88 187 ILE A N 1
ATOM 1547 C CA . ILE A 1 187 ? 6.142 4.092 -9.692 1.00 88.88 187 ILE A CA 1
ATOM 1548 C C . ILE A 1 187 ? 6.976 4.265 -10.959 1.00 88.88 187 ILE A C 1
ATOM 1550 O O . ILE A 1 187 ? 6.627 3.730 -12.008 1.00 88.88 187 ILE A O 1
ATOM 1554 N N . GLU A 1 188 ? 8.087 4.989 -10.857 1.00 88.31 188 GLU A N 1
ATOM 1555 C CA . GLU A 1 188 ? 9.063 5.191 -11.932 1.00 88.31 188 GLU A CA 1
ATOM 1556 C C . GLU A 1 188 ? 10.352 4.439 -11.594 1.00 88.31 188 GLU A C 1
ATOM 1558 O O . GLU A 1 188 ? 10.934 4.647 -10.534 1.00 88.31 188 GLU A O 1
ATOM 1563 N N . GLY A 1 189 ? 10.804 3.569 -12.489 1.00 89.19 189 GLY A N 1
ATOM 1564 C CA . GLY A 1 189 ? 12.073 2.855 -12.381 1.00 89.19 189 GLY A CA 1
ATOM 1565 C C . GLY A 1 189 ? 13.065 3.371 -13.414 1.00 89.19 189 GLY A C 1
ATOM 1566 O O . GLY A 1 189 ? 12.702 3.534 -14.577 1.00 89.19 189 GLY A O 1
ATOM 1567 N N . LYS A 1 190 ? 14.313 3.606 -13.012 1.00 87.62 190 LYS A N 1
ATOM 1568 C CA . LYS A 1 190 ? 15.448 3.860 -13.902 1.00 87.62 190 LYS A CA 1
ATOM 1569 C C . LYS A 1 190 ? 16.379 2.655 -13.872 1.00 87.62 190 LYS A C 1
ATOM 1571 O O . LYS A 1 190 ? 16.806 2.226 -12.799 1.00 87.62 190 LYS A O 1
ATOM 1576 N N . HIS A 1 191 ? 16.701 2.145 -15.055 1.00 85.00 191 HIS A N 1
ATOM 1577 C CA . HIS A 1 191 ? 17.309 0.828 -15.225 1.00 85.00 191 HIS A CA 1
ATOM 1578 C C . HIS A 1 191 ? 18.574 0.911 -16.065 1.00 85.00 191 HIS A C 1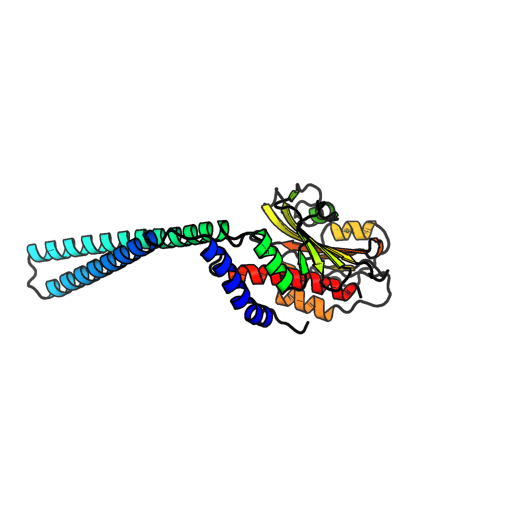
ATOM 1580 O O . HIS A 1 191 ? 18.525 1.024 -17.285 1.00 85.00 191 HIS A O 1
ATOM 1586 N N . GLU A 1 192 ? 19.736 0.824 -15.432 1.00 74.88 192 GLU A N 1
ATOM 1587 C CA . GLU A 1 192 ? 21.013 1.013 -16.131 1.00 74.88 192 GLU A CA 1
ATOM 1588 C C . GLU A 1 192 ? 21.238 -0.000 -17.272 1.00 74.88 192 GLU A C 1
ATOM 1590 O O . GLU A 1 192 ? 21.738 0.362 -18.345 1.00 74.88 192 GLU A O 1
ATOM 1595 N N . LYS A 1 193 ? 20.808 -1.250 -17.048 1.00 72.50 193 LYS A N 1
ATOM 1596 C CA . LYS A 1 193 ? 21.016 -2.407 -17.934 1.00 72.50 193 LYS A CA 1
ATOM 1597 C C . LYS A 1 193 ? 19.833 -2.723 -18.858 1.00 72.50 193 LYS A C 1
ATOM 1599 O O . LYS A 1 193 ? 19.813 -3.798 -19.442 1.00 72.50 193 LYS A O 1
ATOM 1604 N N . MET A 1 194 ? 18.863 -1.816 -18.994 1.00 74.94 194 MET A N 1
ATOM 1605 C CA . MET A 1 194 ? 17.703 -2.046 -19.860 1.00 74.94 194 MET A CA 1
ATOM 1606 C C . MET A 1 194 ? 18.147 -2.314 -21.301 1.00 74.94 194 MET A C 1
ATOM 1608 O O . MET A 1 194 ? 18.863 -1.505 -21.898 1.00 74.94 194 MET A O 1
ATOM 1612 N N . ILE A 1 195 ? 17.727 -3.454 -21.851 1.00 65.81 195 ILE A N 1
ATOM 1613 C CA . ILE A 1 195 ? 17.995 -3.797 -23.247 1.00 65.81 195 ILE A CA 1
ATOM 1614 C C . ILE A 1 195 ? 17.219 -2.822 -24.139 1.00 65.81 195 ILE A C 1
ATOM 1616 O O . ILE A 1 195 ? 16.023 -2.604 -23.934 1.00 65.81 195 ILE A O 1
ATOM 1620 N N . ASN A 1 196 ? 17.889 -2.268 -25.154 1.00 64.31 196 ASN A N 1
ATOM 1621 C CA . ASN A 1 196 ? 17.265 -1.458 -26.202 1.00 64.31 196 ASN A CA 1
ATOM 1622 C C . ASN A 1 196 ? 16.363 -2.327 -27.088 1.00 64.31 196 ASN A C 1
ATOM 1624 O O . ASN A 1 196 ? 16.725 -2.714 -28.197 1.00 64.31 196 ASN A O 1
ATOM 1628 N N . LYS A 1 197 ? 15.188 -2.659 -26.563 1.00 61.75 197 LYS A N 1
ATOM 1629 C CA . LYS A 1 197 ? 14.093 -3.272 -27.303 1.00 61.75 197 LYS A CA 1
ATOM 1630 C C . LYS A 1 197 ? 13.039 -2.211 -27.591 1.00 61.75 197 LYS A C 1
ATOM 1632 O O . LYS A 1 197 ? 13.331 -1.024 -27.697 1.00 61.75 197 LYS A O 1
ATOM 1637 N N . SER A 1 198 ? 11.819 -2.652 -27.807 1.00 58.75 198 SER A N 1
ATOM 1638 C CA . SER A 1 198 ? 10.712 -1.801 -28.211 1.00 58.75 198 SER A CA 1
ATOM 1639 C C . SER A 1 198 ? 9.942 -1.287 -27.005 1.00 58.75 198 SER A C 1
ATOM 1641 O O . SER A 1 198 ? 10.071 -1.851 -25.921 1.00 58.75 198 SER A O 1
ATOM 1643 N N . TYR A 1 199 ? 9.147 -0.236 -27.193 1.00 64.69 199 TYR A N 1
ATOM 1644 C CA . TYR A 1 199 ? 8.247 0.255 -26.152 1.00 64.69 199 TYR A CA 1
ATOM 1645 C C . TYR A 1 199 ? 7.252 -0.824 -25.769 1.00 64.69 199 TYR A C 1
ATOM 1647 O O . TYR A 1 199 ? 6.578 -1.337 -26.648 1.00 64.69 199 TYR A O 1
ATOM 1655 N N . ILE A 1 200 ? 7.133 -1.120 -24.476 1.00 68.06 200 ILE A N 1
ATOM 1656 C CA . ILE A 1 200 ? 6.111 -2.038 -23.970 1.00 68.06 200 ILE A CA 1
ATOM 1657 C C . ILE A 1 200 ? 5.126 -1.203 -23.171 1.00 68.06 200 ILE A C 1
ATOM 1659 O O . ILE A 1 200 ? 5.511 -0.581 -22.185 1.00 68.06 200 ILE A O 1
ATOM 1663 N N . SER A 1 201 ? 3.863 -1.196 -23.575 1.00 67.94 201 SER A N 1
ATOM 1664 C CA . SER A 1 201 ? 2.769 -0.683 -22.753 1.00 67.94 201 SER A CA 1
ATOM 1665 C C . SER A 1 201 ? 1.834 -1.823 -22.376 1.00 67.94 201 SER A C 1
ATOM 1667 O O . SER A 1 201 ? 1.919 -2.903 -22.953 1.00 67.94 201 SER A O 1
ATOM 1669 N N . CYS A 1 202 ? 1.011 -1.606 -21.356 1.00 68.00 202 CYS A N 1
ATOM 1670 C CA . CYS A 1 202 ? -0.018 -2.526 -20.906 1.00 68.00 202 CYS A CA 1
ATOM 1671 C C . CYS A 1 202 ? -0.997 -1.773 -19.996 1.00 68.00 202 CYS A C 1
ATOM 1673 O O . CYS A 1 202 ? -0.570 -1.052 -19.094 1.00 68.00 202 CYS A O 1
ATOM 1675 N N . GLY A 1 203 ? -2.302 -1.967 -20.186 1.00 64.88 203 GLY A N 1
ATOM 1676 C CA . GLY A 1 203 ? -3.356 -1.321 -19.398 1.00 64.88 203 GLY A CA 1
ATOM 1677 C C . GLY A 1 203 ? -4.586 -0.977 -20.238 1.00 64.88 203 GLY A C 1
ATOM 1678 O O . GLY A 1 203 ? -4.653 -1.316 -21.421 1.00 64.88 203 GLY A O 1
ATOM 1679 N N . LEU A 1 204 ? -5.553 -0.291 -19.617 1.00 58.72 204 LEU A N 1
ATOM 1680 C CA . LEU A 1 204 ? -6.727 0.246 -20.314 1.00 58.72 204 LEU A CA 1
ATOM 1681 C C . LEU A 1 204 ? -6.282 1.177 -21.446 1.00 58.72 204 LEU A C 1
ATOM 1683 O O . LEU A 1 204 ? -5.377 1.991 -21.258 1.00 58.72 204 LEU A O 1
ATOM 1687 N N . LYS A 1 205 ? -6.952 1.088 -22.599 1.00 55.97 205 LYS A N 1
ATOM 1688 C CA . LYS A 1 205 ? -6.762 2.033 -23.702 1.00 55.97 205 LYS A CA 1
ATOM 1689 C C . LYS A 1 205 ? -7.082 3.447 -23.198 1.00 55.97 205 LYS A C 1
ATOM 1691 O O . LYS A 1 205 ? -8.234 3.770 -22.932 1.00 55.97 205 LYS A O 1
ATOM 1696 N N . ASN A 1 206 ? -6.049 4.256 -23.012 1.00 55.75 206 ASN A N 1
ATOM 1697 C CA . ASN A 1 206 ? -6.107 5.619 -22.483 1.00 55.75 206 ASN A CA 1
ATOM 1698 C C . ASN A 1 206 ? -5.215 6.535 -23.337 1.00 55.75 206 ASN A C 1
ATOM 1700 O O . ASN A 1 206 ? -4.528 6.053 -24.228 1.00 55.75 206 ASN A O 1
ATOM 1704 N N . GLY A 1 207 ? -5.156 7.843 -23.076 1.00 49.28 207 GLY A N 1
ATOM 1705 C CA . GLY A 1 207 ? -4.409 8.752 -23.966 1.00 49.28 207 GLY A CA 1
ATOM 1706 C C . GLY A 1 207 ? -2.880 8.548 -23.995 1.00 49.28 207 GLY A C 1
ATOM 1707 O O . GLY A 1 207 ? -2.199 9.171 -24.808 1.00 49.28 207 GLY A O 1
ATOM 1708 N N . ILE A 1 208 ? -2.319 7.676 -23.145 1.00 54.44 208 ILE A N 1
ATOM 1709 C CA . ILE A 1 208 ? -0.925 7.207 -23.254 1.00 54.44 208 ILE A CA 1
ATOM 1710 C C . ILE A 1 208 ? -0.758 6.317 -24.495 1.00 54.44 208 ILE A C 1
ATOM 1712 O O . ILE A 1 208 ? 0.260 6.410 -25.177 1.00 54.44 208 ILE A O 1
ATOM 1716 N N . TYR A 1 209 ? -1.768 5.498 -24.806 1.00 54.62 209 TYR A N 1
ATOM 1717 C CA . TYR A 1 209 ? -1.842 4.701 -26.032 1.00 54.62 209 TYR A CA 1
ATOM 1718 C C . TYR A 1 209 ? -1.763 5.595 -27.277 1.00 54.62 209 TYR A C 1
ATOM 1720 O O . TYR A 1 209 ? -0.983 5.314 -28.183 1.00 54.62 209 TYR A O 1
ATOM 1728 N N . ASP A 1 210 ? -2.526 6.691 -27.301 1.00 54.84 210 ASP A N 1
ATOM 1729 C CA . ASP A 1 210 ? -2.575 7.602 -28.452 1.00 54.84 210 ASP A CA 1
ATOM 1730 C C . ASP A 1 210 ? -1.245 8.355 -28.636 1.00 54.84 210 ASP A C 1
ATOM 1732 O O . ASP A 1 210 ? -0.722 8.419 -29.742 1.00 54.84 210 ASP A O 1
ATOM 1736 N N . TYR A 1 211 ? -0.615 8.806 -27.545 1.00 56.25 211 TYR A N 1
ATOM 1737 C CA . TYR A 1 211 ? 0.715 9.431 -27.599 1.00 56.25 211 TYR A CA 1
ATOM 1738 C C . TYR A 1 211 ? 1.802 8.493 -28.146 1.00 56.25 211 TYR A C 1
ATOM 1740 O O . TYR A 1 211 ? 2.615 8.884 -28.983 1.00 56.25 211 TYR A O 1
ATOM 1748 N N . LEU A 1 212 ? 1.823 7.248 -27.664 1.00 56.94 212 LEU A N 1
ATOM 1749 C CA . LEU A 1 212 ? 2.778 6.239 -28.113 1.00 56.94 212 LEU A CA 1
ATOM 1750 C C . LEU A 1 212 ? 2.590 5.944 -29.611 1.00 56.94 212 LEU A C 1
ATOM 1752 O O . LEU A 1 212 ? 3.567 5.914 -30.361 1.00 56.94 212 LEU A O 1
ATOM 1756 N N . LYS A 1 213 ? 1.335 5.852 -30.060 1.00 54.84 213 LYS A N 1
ATOM 1757 C CA . LYS A 1 213 ? 0.963 5.667 -31.465 1.00 54.84 213 LYS A CA 1
ATOM 1758 C C . LYS A 1 213 ? 1.407 6.832 -32.366 1.00 54.84 213 LYS A C 1
ATOM 1760 O O . LYS A 1 213 ? 1.922 6.577 -33.454 1.00 54.84 213 LYS A O 1
ATOM 1765 N N . ASP A 1 214 ? 1.252 8.076 -31.914 1.00 54.00 214 ASP A N 1
ATOM 1766 C CA . ASP A 1 214 ? 1.592 9.283 -32.687 1.00 54.00 214 ASP A CA 1
ATOM 1767 C C . ASP A 1 214 ? 3.111 9.518 -32.814 1.00 54.00 214 ASP A C 1
ATOM 1769 O O . ASP A 1 214 ? 3.563 10.214 -33.721 1.00 54.00 214 ASP A O 1
ATOM 1773 N N . SER A 1 215 ? 3.923 8.918 -31.934 1.00 52.16 215 SER A N 1
ATOM 1774 C CA . SER A 1 215 ? 5.383 9.126 -31.873 1.00 52.16 215 SER A CA 1
ATOM 1775 C C . SER A 1 215 ? 6.233 8.250 -32.821 1.00 52.16 215 SER A C 1
ATOM 1777 O O . SER A 1 215 ? 7.461 8.310 -32.767 1.00 52.16 215 SER A O 1
ATOM 1779 N N . GLU A 1 216 ? 5.585 7.489 -33.713 1.00 48.81 216 GLU A N 1
ATOM 1780 C CA . GLU A 1 216 ? 6.144 6.506 -34.660 1.00 48.81 216 GLU A CA 1
ATOM 1781 C C . GLU A 1 216 ? 6.937 5.322 -34.051 1.00 48.81 216 GLU A C 1
ATOM 1783 O O . GLU A 1 216 ? 7.878 5.469 -33.269 1.00 48.81 216 GLU A O 1
ATOM 1788 N N . LYS A 1 217 ? 6.635 4.124 -34.586 1.00 47.88 217 LYS A N 1
ATOM 1789 C CA . LYS A 1 217 ? 7.256 2.793 -34.374 1.00 47.88 217 LYS A CA 1
ATOM 1790 C C . LYS A 1 217 ? 6.680 1.946 -33.265 1.00 47.88 217 LYS A C 1
ATOM 1792 O O . LYS A 1 217 ? 7.408 1.502 -32.367 1.00 47.88 217 LYS A O 1
ATOM 1797 N N . ILE A 1 218 ? 5.394 1.661 -33.378 1.00 46.34 218 ILE A N 1
ATOM 1798 C CA . ILE A 1 218 ? 4.841 0.628 -32.546 1.00 46.34 218 ILE A CA 1
ATOM 1799 C C . ILE A 1 218 ? 3.713 -0.133 -33.305 1.00 46.34 218 ILE A C 1
ATOM 1801 O O . ILE A 1 218 ? 2.977 0.457 -34.103 1.00 46.34 218 ILE A O 1
ATOM 1805 N N . LYS A 1 219 ? 3.687 -1.478 -33.184 1.00 41.41 219 LYS A N 1
ATOM 1806 C CA . LYS A 1 219 ? 2.678 -2.396 -33.760 1.00 41.41 219 LYS A CA 1
ATOM 1807 C C . LYS A 1 219 ? 1.969 -3.206 -32.664 1.00 41.41 219 LYS A C 1
ATOM 1809 O O . LYS A 1 219 ? 2.595 -4.029 -31.994 1.00 41.41 219 LYS A O 1
ATOM 1814 N N . PHE A 1 220 ? 0.655 -3.029 -32.545 1.00 43.84 220 PHE A N 1
ATOM 1815 C CA . PHE A 1 220 ? -0.196 -3.689 -31.549 1.00 43.84 220 PHE A CA 1
ATOM 1816 C C . PHE A 1 220 ? -0.511 -5.142 -31.915 1.00 43.84 220 PHE A C 1
ATOM 1818 O O . PHE A 1 220 ? -0.995 -5.400 -33.016 1.00 43.84 220 PHE A O 1
ATOM 1825 N N . ASN A 1 221 ? -0.296 -6.079 -30.982 1.00 42.00 221 ASN A N 1
ATOM 1826 C CA . ASN A 1 221 ? -0.477 -7.516 -31.254 1.00 42.00 221 ASN A CA 1
ATOM 1827 C C . ASN A 1 221 ? -1.609 -8.197 -30.457 1.00 42.00 221 ASN A C 1
ATOM 1829 O O . ASN A 1 221 ? -1.844 -9.389 -30.628 1.00 42.00 221 ASN A O 1
ATOM 1833 N N . VAL A 1 222 ? -2.341 -7.468 -29.601 1.00 44.69 222 VAL A N 1
ATOM 1834 C CA . VAL A 1 222 ? -3.521 -7.996 -28.885 1.00 44.69 222 VAL A CA 1
ATOM 1835 C C . VAL A 1 222 ? -4.584 -6.902 -28.766 1.00 44.69 222 VAL A C 1
ATOM 1837 O O . VAL A 1 222 ? -4.282 -5.792 -28.341 1.00 44.69 222 VAL A O 1
ATOM 1840 N N . HIS A 1 223 ? -5.820 -7.203 -29.173 1.00 46.50 223 HIS A N 1
ATOM 1841 C CA . HIS A 1 223 ? -6.998 -6.345 -29.016 1.00 46.50 223 HIS A CA 1
ATOM 1842 C C . HIS A 1 223 ? -7.987 -7.029 -28.071 1.00 46.50 223 HIS A C 1
ATOM 1844 O O . HIS A 1 223 ? -8.810 -7.825 -28.503 1.00 46.50 223 HIS A O 1
ATOM 1850 N N . ASN A 1 224 ? -7.891 -6.722 -26.781 1.00 49.75 224 ASN A N 1
ATOM 1851 C CA . ASN A 1 224 ? -8.996 -6.839 -25.830 1.00 49.75 224 ASN A CA 1
ATOM 1852 C C . ASN A 1 224 ? -8.904 -5.642 -24.875 1.00 49.75 224 ASN A C 1
ATOM 1854 O O . ASN A 1 224 ? -7.811 -5.121 -24.657 1.00 49.75 224 ASN A O 1
ATOM 1858 N N . GLU A 1 225 ? -10.032 -5.206 -24.308 1.00 41.75 225 GLU A N 1
ATOM 1859 C CA . GLU A 1 225 ? -10.201 -3.931 -23.575 1.00 41.75 225 GLU A CA 1
ATOM 1860 C C . GLU A 1 225 ? -9.180 -3.661 -22.447 1.00 41.75 225 GLU A C 1
ATOM 1862 O O . GLU A 1 225 ? -9.036 -2.530 -21.986 1.00 41.75 225 GLU A O 1
ATOM 1867 N N . THR A 1 226 ? -8.446 -4.681 -22.005 1.00 45.72 226 THR A N 1
ATOM 1868 C CA . THR A 1 226 ? -7.591 -4.657 -20.817 1.00 45.72 226 THR A CA 1
ATOM 1869 C C . THR A 1 226 ? -6.081 -4.659 -21.084 1.00 45.72 226 THR A C 1
ATOM 1871 O O . THR A 1 226 ? -5.322 -4.372 -20.159 1.00 45.72 226 THR A O 1
ATOM 1874 N N . LEU A 1 227 ? -5.619 -5.051 -22.279 1.00 49.12 227 LEU A N 1
ATOM 1875 C CA . LEU A 1 227 ? -4.222 -5.455 -22.514 1.00 49.12 227 LEU A CA 1
ATOM 1876 C C . LEU A 1 227 ? -3.783 -5.153 -23.958 1.00 49.12 227 LEU A C 1
ATOM 1878 O O . LEU A 1 227 ? -4.060 -5.937 -24.862 1.00 49.12 227 LEU A O 1
ATOM 1882 N N . ASN A 1 228 ? -3.053 -4.055 -24.160 1.00 50.19 228 ASN A N 1
ATOM 1883 C CA . ASN A 1 228 ? -2.375 -3.755 -25.424 1.00 50.19 228 ASN A CA 1
ATOM 1884 C C . ASN A 1 228 ? -0.878 -3.960 -25.233 1.00 50.19 228 ASN A C 1
ATOM 1886 O O . ASN A 1 228 ? -0.333 -3.373 -24.309 1.00 50.19 228 ASN A O 1
ATOM 1890 N N . PHE A 1 229 ? -0.237 -4.754 -26.091 1.00 53.84 229 PHE A N 1
ATOM 1891 C CA . PHE A 1 229 ? 1.209 -4.979 -26.081 1.00 53.84 229 PHE A CA 1
ATOM 1892 C C . PHE A 1 229 ? 1.816 -4.591 -27.404 1.00 53.84 229 PHE A C 1
ATOM 1894 O O . PHE A 1 229 ? 1.206 -4.785 -28.460 1.00 53.84 229 PHE A O 1
ATOM 1901 N N . GLU A 1 230 ? 3.044 -4.106 -27.319 1.00 54.88 230 GLU A N 1
ATOM 1902 C CA . GLU A 1 230 ? 3.731 -3.575 -28.465 1.00 54.88 230 GLU A CA 1
ATOM 1903 C C . GLU A 1 230 ? 5.209 -3.896 -28.452 1.00 54.88 230 GLU A C 1
ATOM 1905 O O . GLU A 1 230 ? 5.864 -3.793 -27.419 1.00 54.88 230 GLU A O 1
ATOM 1910 N N . THR A 1 231 ? 5.716 -4.298 -29.617 1.00 52.38 231 THR A N 1
ATOM 1911 C CA . THR A 1 231 ? 7.140 -4.331 -29.914 1.00 52.38 231 THR A CA 1
ATOM 1912 C C . THR A 1 231 ? 7.396 -4.061 -31.403 1.00 52.38 231 THR A C 1
ATOM 1914 O O . THR A 1 231 ? 6.622 -4.468 -32.256 1.00 52.38 231 THR A O 1
ATOM 1917 N N . ASN A 1 232 ? 8.508 -3.408 -31.738 1.00 47.84 232 ASN A N 1
ATOM 1918 C CA . ASN A 1 232 ? 9.165 -3.424 -33.052 1.00 47.84 232 ASN A CA 1
ATOM 1919 C C . ASN A 1 232 ? 9.866 -4.759 -33.348 1.00 47.84 232 ASN A C 1
ATOM 1921 O O . ASN A 1 232 ? 10.341 -4.958 -34.462 1.00 47.84 232 ASN A O 1
ATOM 1925 N N . ASP A 1 233 ? 9.974 -5.640 -32.355 1.00 52.25 233 ASP A N 1
ATOM 1926 C CA . ASP A 1 233 ? 10.530 -6.980 -32.510 1.00 52.25 233 ASP A CA 1
ATOM 1927 C C . ASP A 1 233 ? 9.454 -7.938 -33.052 1.00 52.25 233 ASP A C 1
ATOM 1929 O O . ASP A 1 233 ? 8.299 -7.866 -32.625 1.00 52.25 233 ASP A O 1
ATOM 1933 N N . ASN A 1 234 ? 9.823 -8.835 -33.973 1.00 50.09 234 ASN A N 1
ATOM 1934 C CA . ASN A 1 234 ? 8.891 -9.792 -34.599 1.00 50.09 234 ASN A CA 1
ATOM 1935 C C . ASN A 1 234 ? 8.425 -10.900 -33.637 1.00 50.09 234 ASN A C 1
ATOM 1937 O O . ASN A 1 234 ? 7.518 -11.663 -33.967 1.00 50.09 234 ASN A O 1
ATOM 1941 N N . ASN A 1 235 ? 9.047 -11.005 -32.461 1.00 49.28 235 ASN A N 1
ATOM 1942 C CA . ASN A 1 235 ? 8.713 -12.006 -31.460 1.00 49.28 235 ASN A CA 1
ATOM 1943 C C . ASN A 1 235 ? 7.745 -11.415 -30.425 1.00 49.28 235 ASN A C 1
ATOM 1945 O O . ASN A 1 235 ? 8.124 -10.476 -29.718 1.00 49.28 235 ASN A O 1
ATOM 1949 N N . PRO A 1 236 ? 6.521 -11.956 -30.288 1.00 52.12 236 PRO A N 1
ATOM 1950 C CA . PRO A 1 236 ? 5.622 -11.541 -29.225 1.00 52.12 236 PRO A CA 1
ATOM 1951 C C . PRO A 1 236 ? 6.264 -11.842 -27.868 1.00 52.12 236 PRO A C 1
ATOM 1953 O O . PRO A 1 236 ? 6.766 -12.940 -27.623 1.00 52.12 236 PRO A O 1
ATOM 1956 N N . TYR A 1 237 ? 6.251 -10.854 -26.977 1.00 53.44 237 TYR A N 1
ATOM 1957 C CA . TYR A 1 237 ? 6.636 -11.065 -25.588 1.00 53.44 237 TYR A CA 1
ATOM 1958 C C . TYR A 1 237 ? 5.631 -11.993 -24.907 1.00 53.44 237 TYR A C 1
ATOM 1960 O O . TYR A 1 237 ? 4.431 -11.723 -24.934 1.00 53.44 237 TYR A O 1
ATOM 1968 N N . ASP A 1 238 ? 6.117 -13.061 -24.271 1.00 54.88 238 ASP A N 1
ATOM 1969 C CA . ASP A 1 238 ? 5.269 -13.930 -23.456 1.00 54.88 238 ASP A CA 1
ATOM 1970 C C . ASP A 1 238 ? 4.786 -13.175 -22.210 1.00 54.88 238 ASP A C 1
ATOM 1972 O O . ASP A 1 238 ? 5.563 -12.680 -21.390 1.00 54.88 238 ASP A O 1
ATOM 1976 N N . LEU A 1 239 ? 3.465 -13.094 -22.091 1.00 53.81 239 LEU A N 1
ATOM 1977 C CA . LEU A 1 239 ? 2.750 -12.383 -21.043 1.00 53.81 239 LEU A CA 1
ATOM 1978 C C . LEU A 1 239 ? 2.321 -13.286 -19.898 1.00 53.81 239 LEU A C 1
ATOM 1980 O O . LEU A 1 239 ? 1.649 -12.791 -18.994 1.00 53.81 239 LEU A O 1
ATOM 1984 N N . GLY A 1 240 ? 2.641 -14.585 -19.932 1.00 58.34 240 GLY A N 1
ATOM 1985 C CA . GLY A 1 240 ? 2.044 -15.598 -19.058 1.00 58.34 240 GLY A CA 1
ATOM 1986 C C . GLY A 1 240 ? 1.940 -15.137 -17.604 1.00 58.34 240 GLY A C 1
ATOM 1987 O O . GLY A 1 240 ? 0.843 -15.015 -17.055 1.00 58.34 240 GLY A O 1
ATOM 1988 N N . LYS A 1 241 ? 3.076 -14.717 -17.041 1.00 59.78 241 LYS A N 1
ATOM 1989 C CA . LYS A 1 241 ? 3.187 -14.204 -15.667 1.00 59.78 241 LYS A CA 1
ATOM 1990 C C . LYS A 1 241 ? 2.419 -12.899 -15.435 1.00 59.78 241 LYS A C 1
ATOM 1992 O O . LYS A 1 241 ? 1.771 -12.746 -14.405 1.00 59.78 241 LYS A O 1
ATOM 1997 N N . VAL A 1 242 ? 2.453 -11.970 -16.390 1.00 59.94 242 VAL A N 1
ATOM 1998 C CA . VAL A 1 242 ? 1.755 -10.671 -16.325 1.00 59.94 242 VAL A CA 1
ATOM 1999 C C . VAL A 1 242 ? 0.245 -10.877 -16.262 1.00 59.94 242 VAL A C 1
ATOM 2001 O O . VAL A 1 242 ? -0.428 -10.255 -15.444 1.00 59.94 242 VAL A O 1
ATOM 2004 N N . SER A 1 243 ? -0.298 -11.771 -17.094 1.00 61.50 243 SER A N 1
ATOM 2005 C CA . SER A 1 243 ? -1.744 -12.008 -17.148 1.00 61.50 243 SER A CA 1
ATOM 2006 C C . SER A 1 243 ? -2.275 -12.606 -15.839 1.00 61.50 243 SER A C 1
ATOM 2008 O O . SER A 1 243 ? -3.354 -12.229 -15.377 1.00 61.50 243 SER A O 1
ATOM 2010 N N . GLU A 1 244 ? -1.496 -13.483 -15.197 1.00 65.50 244 GLU A N 1
ATOM 2011 C CA . GLU A 1 244 ? -1.830 -14.055 -13.891 1.00 65.50 244 GLU A CA 1
ATOM 2012 C C . GLU A 1 244 ? -1.895 -12.971 -12.811 1.00 65.50 244 GLU A C 1
ATOM 2014 O O . GLU A 1 244 ? -2.832 -12.945 -12.017 1.00 65.50 244 GLU A O 1
ATOM 2019 N N . LEU A 1 245 ? -0.962 -12.018 -12.825 1.00 64.00 245 LEU A N 1
ATOM 2020 C CA . LEU A 1 245 ? -0.943 -10.890 -11.892 1.00 64.00 245 LEU A CA 1
ATOM 2021 C C . LEU A 1 245 ? -2.148 -9.961 -12.083 1.00 64.00 245 LEU A C 1
ATOM 2023 O O . LEU A 1 245 ? -2.766 -9.545 -11.102 1.00 64.00 245 LEU A O 1
ATOM 2027 N N . PHE A 1 246 ? -2.529 -9.680 -13.333 1.00 63.84 246 PHE A N 1
ATOM 2028 C CA . PHE A 1 246 ? -3.736 -8.902 -13.628 1.00 63.84 246 PHE A CA 1
ATOM 2029 C C . PHE A 1 246 ? -4.987 -9.534 -13.018 1.00 63.84 246 PHE A C 1
ATOM 2031 O O . PHE A 1 246 ? -5.807 -8.817 -12.441 1.00 63.84 246 PHE A O 1
ATOM 2038 N N . LYS A 1 247 ? -5.094 -10.866 -13.083 1.00 66.62 247 LYS A N 1
ATOM 2039 C CA . LYS A 1 247 ? -6.202 -11.628 -12.496 1.00 66.62 247 LYS A CA 1
ATOM 2040 C C . LYS A 1 247 ? -6.138 -11.660 -10.969 1.00 66.62 247 LYS A C 1
ATOM 2042 O O . LYS A 1 247 ? -7.105 -11.270 -10.323 1.00 66.62 247 LYS A O 1
ATOM 2047 N N . ILE A 1 248 ? -5.004 -12.065 -10.387 1.00 64.50 248 ILE A N 1
ATOM 2048 C CA . ILE A 1 248 ? -4.830 -12.230 -8.929 1.00 64.50 248 ILE A CA 1
ATOM 2049 C C . ILE A 1 248 ? -5.162 -10.939 -8.175 1.00 64.50 248 ILE A C 1
ATOM 2051 O O . ILE A 1 248 ? -5.789 -10.976 -7.118 1.00 64.50 248 ILE A O 1
ATOM 2055 N N . PHE A 1 249 ? -4.757 -9.790 -8.715 1.00 65.06 249 PHE A N 1
ATOM 2056 C CA . PHE A 1 249 ? -4.938 -8.505 -8.043 1.00 65.06 249 PHE A CA 1
ATOM 2057 C C . PHE A 1 249 ? -6.105 -7.677 -8.568 1.00 65.06 249 PHE A C 1
ATOM 2059 O O . PHE A 1 249 ? -6.298 -6.555 -8.077 1.00 65.06 249 PHE A O 1
ATOM 2066 N N . ASN A 1 250 ? -6.864 -8.212 -9.525 1.00 68.69 250 ASN A N 1
ATOM 2067 C CA . ASN A 1 250 ? -7.944 -7.517 -10.212 1.00 68.69 250 ASN A CA 1
ATOM 2068 C C . ASN A 1 250 ? -7.497 -6.130 -10.720 1.00 68.69 250 ASN A C 1
ATOM 2070 O O . ASN A 1 250 ? -8.053 -5.085 -10.373 1.00 68.69 250 ASN A O 1
ATOM 2074 N N . LEU A 1 251 ? -6.371 -6.117 -11.440 1.00 68.69 251 LEU A N 1
ATOM 2075 C CA . LEU A 1 251 ? -5.667 -4.890 -11.825 1.00 68.69 251 LEU A CA 1
ATOM 2076 C C . LEU A 1 251 ? -6.448 -4.066 -12.857 1.00 68.69 251 LEU A C 1
ATOM 2078 O O . LEU A 1 251 ? -6.350 -2.838 -12.851 1.00 68.69 251 LEU A O 1
ATOM 2082 N N . SER A 1 252 ? -7.263 -4.723 -13.685 1.00 66.19 252 SER A N 1
ATOM 2083 C CA . SER A 1 252 ? -8.174 -4.076 -14.637 1.00 66.19 252 SER A CA 1
ATOM 2084 C C . SER A 1 252 ? -9.147 -3.129 -13.929 1.00 66.19 252 SER A C 1
ATOM 2086 O O . SER A 1 252 ? -9.210 -1.947 -14.265 1.00 66.19 252 SER A O 1
ATOM 2088 N N . GLU A 1 253 ? -9.827 -3.594 -12.877 1.00 70.00 253 GLU A N 1
ATOM 2089 C CA . GLU A 1 253 ? -10.744 -2.765 -12.078 1.00 70.00 253 GLU A CA 1
ATOM 2090 C C . GLU A 1 253 ? -10.036 -1.618 -11.343 1.00 70.00 253 GLU A C 1
ATOM 2092 O O . GLU A 1 253 ? -10.639 -0.592 -11.021 1.00 70.00 253 GLU A O 1
ATOM 2097 N N . LYS A 1 254 ? -8.735 -1.766 -11.081 1.00 71.81 254 LYS A N 1
ATOM 2098 C CA . LYS A 1 254 ? -7.918 -0.765 -10.383 1.00 71.81 254 LYS A CA 1
ATOM 2099 C C . LYS A 1 254 ? -7.263 0.245 -11.325 1.00 71.81 254 LYS A C 1
ATOM 2101 O O . LYS A 1 254 ? -6.363 0.966 -10.892 1.00 71.81 254 LYS A O 1
ATOM 2106 N N . LYS A 1 255 ? -7.696 0.315 -12.591 1.00 77.75 255 LYS A N 1
ATOM 2107 C CA . LYS A 1 255 ? -7.122 1.200 -13.622 1.00 77.75 255 LYS A CA 1
ATOM 2108 C C . LYS A 1 255 ? -5.587 1.097 -13.673 1.00 77.75 255 LYS A C 1
ATOM 2110 O O . LYS A 1 255 ? -4.894 2.107 -13.797 1.00 77.75 255 LYS A O 1
ATOM 2115 N N . TYR A 1 256 ? -5.057 -0.114 -13.495 1.00 78.69 256 TYR A N 1
ATOM 2116 C CA . TYR A 1 256 ? -3.621 -0.364 -13.532 1.00 78.69 256 TYR A CA 1
ATOM 2117 C C . TYR A 1 256 ? -3.080 -0.249 -14.958 1.00 78.69 256 TYR A C 1
ATOM 2119 O O . TYR A 1 256 ? -3.730 -0.678 -15.915 1.00 78.69 256 TYR A O 1
ATOM 2127 N N . GLY A 1 257 ? -1.859 0.257 -15.085 1.00 77.25 257 GLY A N 1
ATOM 2128 C CA . GLY A 1 257 ? -1.093 0.139 -16.313 1.00 77.25 257 GLY A CA 1
ATOM 2129 C C . GLY A 1 257 ? 0.396 0.371 -16.103 1.00 77.25 257 GLY A C 1
ATOM 2130 O O . GLY A 1 257 ? 0.845 0.749 -15.016 1.00 77.25 257 GLY A O 1
ATOM 2131 N N . PHE A 1 258 ? 1.168 0.094 -17.148 1.00 78.00 258 PHE A N 1
ATOM 2132 C CA . PHE A 1 258 ? 2.599 0.349 -17.178 1.00 78.00 258 PHE A CA 1
ATOM 2133 C C . PHE A 1 258 ? 3.106 0.678 -18.584 1.00 78.00 258 PHE A C 1
ATOM 2135 O O . PHE A 1 258 ? 2.469 0.374 -19.594 1.00 78.00 258 PHE A O 1
ATOM 2142 N N . ILE A 1 259 ? 4.279 1.307 -18.623 1.00 77.94 259 ILE A N 1
ATOM 2143 C CA . ILE A 1 259 ? 5.058 1.624 -19.818 1.00 77.94 259 ILE A CA 1
ATOM 2144 C C . ILE A 1 259 ? 6.520 1.302 -19.537 1.00 77.94 259 ILE A C 1
ATOM 2146 O O . ILE A 1 259 ? 7.028 1.534 -18.437 1.00 77.94 259 ILE A O 1
ATOM 2150 N N . ILE A 1 260 ? 7.214 0.828 -20.557 1.00 78.00 260 ILE A N 1
ATOM 2151 C CA . ILE A 1 260 ? 8.657 0.671 -20.589 1.00 78.00 260 ILE A CA 1
ATOM 2152 C C . ILE A 1 260 ? 9.176 1.492 -21.756 1.00 78.00 260 ILE A C 1
ATOM 2154 O O . ILE A 1 260 ? 8.815 1.253 -22.907 1.00 78.00 260 ILE A O 1
ATOM 2158 N N . ASP A 1 261 ? 10.015 2.463 -21.423 1.00 77.44 261 ASP A N 1
ATOM 2159 C CA . ASP A 1 261 ? 10.727 3.325 -22.347 1.00 77.44 261 ASP A CA 1
ATOM 2160 C C . ASP A 1 261 ? 12.205 2.907 -22.389 1.00 77.44 261 ASP A C 1
ATOM 2162 O O . ASP A 1 261 ? 13.015 3.370 -21.571 1.00 77.44 261 ASP A O 1
ATOM 2166 N N . PRO A 1 262 ? 12.570 2.031 -23.341 1.00 74.94 262 PRO A N 1
ATOM 2167 C CA . PRO A 1 262 ? 13.939 1.561 -23.501 1.00 74.94 262 PRO A CA 1
ATOM 2168 C C . PRO A 1 262 ? 14.915 2.673 -23.878 1.00 74.94 262 PRO A C 1
ATOM 2170 O O . PRO A 1 262 ? 16.054 2.645 -23.416 1.00 74.94 262 PRO A O 1
ATOM 2173 N N . LYS A 1 263 ? 14.480 3.696 -24.630 1.00 76.38 263 LYS A N 1
ATOM 2174 C CA . LYS A 1 263 ? 15.366 4.790 -25.061 1.00 76.38 263 LYS A CA 1
ATOM 2175 C C . LYS A 1 263 ? 15.854 5.605 -23.871 1.00 76.38 263 LYS A C 1
ATOM 2177 O O . LYS A 1 263 ? 17.044 5.889 -23.761 1.00 76.38 263 LYS A O 1
ATOM 2182 N N . ASN A 1 264 ? 14.940 5.944 -22.964 1.00 78.62 264 ASN A N 1
ATOM 2183 C CA . ASN A 1 264 ? 15.275 6.689 -21.752 1.00 78.62 264 ASN A CA 1
ATOM 2184 C C . ASN A 1 264 ? 15.717 5.784 -20.594 1.00 78.62 264 ASN A C 1
ATOM 2186 O O . ASN A 1 264 ? 16.072 6.286 -19.525 1.00 78.62 264 ASN A O 1
ATOM 2190 N N . LYS A 1 265 ? 15.732 4.458 -20.796 1.00 83.25 265 LYS A N 1
ATOM 2191 C CA . LYS A 1 265 ? 16.020 3.455 -19.764 1.00 83.25 265 LYS A CA 1
ATOM 2192 C C . LYS A 1 265 ? 15.110 3.591 -18.542 1.00 83.25 265 LYS A C 1
ATOM 2194 O O . LYS A 1 265 ? 15.548 3.449 -17.394 1.00 83.25 265 LYS A O 1
ATOM 2199 N N . THR A 1 266 ? 13.842 3.906 -18.790 1.00 84.31 266 THR A N 1
ATOM 2200 C CA . THR A 1 266 ? 12.850 4.145 -17.742 1.00 84.31 266 THR A CA 1
ATOM 2201 C C . THR A 1 266 ? 11.646 3.238 -17.888 1.00 84.31 266 THR A C 1
ATOM 2203 O O . THR A 1 266 ? 11.282 2.817 -18.978 1.00 84.31 266 THR A O 1
ATOM 2206 N N . SER A 1 267 ? 11.006 2.943 -16.772 1.00 84.81 267 SER A N 1
ATOM 2207 C CA . SER A 1 267 ? 9.704 2.294 -16.730 1.00 84.81 267 SER A CA 1
ATOM 2208 C C . SER A 1 267 ? 8.782 3.104 -15.843 1.00 84.81 267 SER A C 1
ATOM 2210 O O . SER A 1 267 ? 9.222 3.589 -14.802 1.00 84.81 267 SER A O 1
ATOM 2212 N N . CYS A 1 268 ? 7.507 3.164 -16.177 1.00 85.19 268 CYS A N 1
ATOM 2213 C CA . CYS A 1 268 ? 6.492 3.750 -15.322 1.00 85.19 268 CYS A CA 1
ATOM 2214 C C . CYS A 1 268 ? 5.369 2.740 -15.104 1.00 85.19 268 CYS A C 1
ATOM 2216 O O . CYS A 1 268 ? 4.996 2.024 -16.026 1.00 85.19 268 CYS A O 1
ATOM 2218 N N . SER A 1 269 ? 4.820 2.677 -13.898 1.00 85.69 269 SER A N 1
ATOM 2219 C CA . SER A 1 269 ? 3.564 1.985 -13.627 1.00 85.69 269 SER A CA 1
ATOM 2220 C C . SER A 1 269 ? 2.677 2.820 -12.722 1.00 85.69 269 SER A C 1
ATOM 2222 O O . SER A 1 269 ? 3.167 3.625 -11.928 1.00 85.69 269 SER A O 1
ATOM 2224 N N . TRP A 1 270 ? 1.370 2.632 -12.848 1.00 84.88 270 TRP A N 1
ATOM 2225 C CA . TRP A 1 270 ? 0.377 3.360 -12.072 1.00 84.88 270 TRP A CA 1
ATOM 2226 C C . TRP A 1 270 ? -0.770 2.454 -11.666 1.00 84.88 270 TRP A C 1
ATOM 2228 O O . TRP A 1 270 ? -1.139 1.545 -12.402 1.00 84.88 270 TRP A O 1
ATOM 2238 N N . ILE A 1 271 ? -1.379 2.730 -10.517 1.00 83.12 271 ILE A N 1
ATOM 2239 C CA . ILE A 1 271 ? -2.593 2.044 -10.069 1.00 83.12 271 ILE A CA 1
ATOM 2240 C C . ILE A 1 271 ? -3.479 2.987 -9.259 1.00 83.12 271 ILE A C 1
ATOM 2242 O O . ILE A 1 271 ? -2.983 3.756 -8.433 1.00 83.12 271 ILE A O 1
ATOM 2246 N N . LYS A 1 272 ? -4.797 2.918 -9.470 1.00 83.94 272 LYS A N 1
ATOM 2247 C CA . LYS A 1 272 ? -5.768 3.650 -8.654 1.00 83.94 272 LYS A CA 1
ATOM 2248 C C . LYS A 1 272 ? -5.835 3.035 -7.258 1.00 83.94 272 LYS A C 1
ATOM 2250 O O . LYS A 1 272 ? -6.019 1.826 -7.101 1.00 83.94 272 LYS A O 1
ATOM 2255 N N . ILE A 1 273 ? -5.746 3.877 -6.233 1.00 81.56 273 ILE A N 1
ATOM 2256 C CA . ILE A 1 273 ? -5.844 3.487 -4.823 1.00 81.56 273 ILE A CA 1
ATOM 2257 C C . ILE A 1 273 ? -7.013 4.213 -4.148 1.00 81.56 273 ILE A C 1
ATOM 2259 O O . ILE A 1 273 ? -7.338 5.351 -4.472 1.00 81.56 273 ILE A O 1
ATOM 2263 N N . LYS A 1 274 ? -7.688 3.540 -3.207 1.00 74.00 274 LYS A N 1
ATOM 2264 C CA . LYS A 1 274 ? -8.870 4.099 -2.514 1.00 74.00 274 LYS A CA 1
ATOM 2265 C C . LYS A 1 274 ? -8.507 5.010 -1.340 1.00 74.00 274 LYS A C 1
ATOM 2267 O O . LYS A 1 274 ? -9.251 5.926 -1.014 1.00 74.00 274 LYS A O 1
ATOM 2272 N N . LYS A 1 275 ? -7.394 4.722 -0.672 1.00 68.94 275 LYS A N 1
ATOM 2273 C CA . LYS A 1 275 ? -6.836 5.487 0.447 1.00 68.94 275 LYS A CA 1
ATOM 2274 C C . LYS A 1 275 ? -5.341 5.599 0.167 1.00 68.94 275 LYS A C 1
ATOM 2276 O O . LYS A 1 275 ? -4.771 4.613 -0.295 1.00 68.94 275 LYS A O 1
ATOM 2281 N N . GLY A 1 276 ? -4.747 6.778 0.370 1.00 68.75 276 GLY A N 1
ATOM 2282 C CA . GLY A 1 276 ? -3.318 7.019 0.111 1.00 68.75 276 GLY A CA 1
ATOM 2283 C C . GLY A 1 276 ? -2.433 5.884 0.641 1.00 68.75 276 GLY A C 1
ATOM 2284 O O . GLY A 1 276 ? -2.778 5.251 1.641 1.00 68.75 276 GLY A O 1
ATOM 2285 N N . PHE A 1 277 ? -1.309 5.611 -0.019 1.00 68.44 277 PHE A N 1
ATOM 2286 C CA . PHE A 1 277 ? -0.437 4.463 0.264 1.00 68.44 277 PHE A CA 1
ATOM 2287 C C . PHE A 1 277 ? 0.052 4.446 1.727 1.00 68.44 277 PHE A C 1
ATOM 2289 O O . PHE A 1 277 ? 0.185 3.376 2.320 1.00 68.44 277 PHE A O 1
ATOM 2296 N N . LEU A 1 278 ? 0.173 5.608 2.373 1.00 61.00 278 LEU A N 1
ATOM 2297 C CA . LEU A 1 278 ? 0.464 5.714 3.815 1.00 61.00 278 LEU A CA 1
ATOM 2298 C C . LEU A 1 278 ? -0.740 6.103 4.687 1.00 61.00 278 LEU A C 1
ATOM 2300 O O . LEU A 1 278 ? -0.611 6.241 5.904 1.00 61.00 278 LEU A O 1
ATOM 2304 N N . ASN A 1 279 ? -1.925 6.275 4.102 1.00 63.16 279 ASN A N 1
ATOM 2305 C CA . ASN A 1 279 ? -3.149 6.575 4.837 1.00 63.16 279 ASN A CA 1
ATOM 2306 C C . ASN A 1 279 ? -3.901 5.290 5.216 1.00 63.16 279 ASN A C 1
ATOM 2308 O O . ASN A 1 279 ? -4.975 4.982 4.700 1.00 63.16 279 ASN A O 1
ATOM 2312 N N . VAL A 1 280 ? -3.329 4.552 6.165 1.00 63.22 280 VAL A N 1
ATOM 2313 C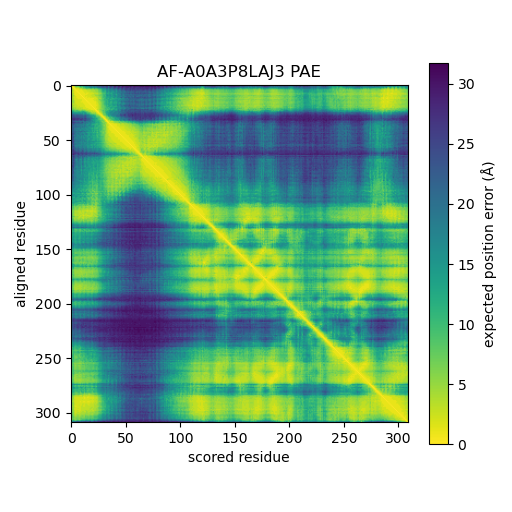 CA . VAL A 1 280 ? -3.944 3.364 6.786 1.00 63.22 280 VAL A CA 1
ATOM 2314 C C . VAL A 1 280 ? -4.886 3.718 7.949 1.00 63.22 280 VAL A C 1
ATOM 2316 O O . VAL A 1 280 ? -5.362 2.832 8.664 1.00 63.22 280 VAL A O 1
ATOM 2319 N N . GLN A 1 281 ? -5.191 5.011 8.144 1.00 57.09 281 GLN A N 1
ATOM 2320 C CA . GLN A 1 281 ? -6.108 5.470 9.187 1.00 57.09 281 GLN A CA 1
ATOM 2321 C C . GLN A 1 281 ? -7.506 4.869 8.958 1.00 57.09 281 GLN A C 1
ATOM 2323 O O . GLN A 1 281 ? -8.097 4.966 7.878 1.00 57.09 281 GLN A O 1
ATOM 2328 N N . GLY A 1 282 ? -8.031 4.204 9.989 1.00 54.69 282 GLY A N 1
ATOM 2329 C CA . GLY A 1 282 ? -9.333 3.535 9.938 1.00 54.69 282 GLY A CA 1
ATOM 2330 C C . GLY A 1 282 ? -9.339 2.157 9.266 1.00 54.69 282 GLY A C 1
ATOM 2331 O O . GLY A 1 282 ? -10.422 1.664 8.964 1.00 54.69 282 GLY A O 1
ATOM 2332 N N . SER A 1 283 ? -8.180 1.532 9.016 1.00 63.38 283 SER A N 1
ATOM 2333 C CA . SER A 1 283 ? -8.132 0.081 8.771 1.00 63.38 283 SER A CA 1
ATOM 2334 C C . SER A 1 283 ? -8.415 -0.674 10.072 1.00 63.38 283 SER A C 1
ATOM 2336 O O . SER A 1 283 ? -7.935 -0.257 11.129 1.00 63.38 283 SER A O 1
ATOM 2338 N N . GLU A 1 284 ? -9.158 -1.781 10.022 1.00 68.31 284 GLU A N 1
ATOM 2339 C CA . GLU A 1 284 ? -9.329 -2.677 11.178 1.00 68.31 284 GLU A CA 1
ATOM 2340 C C . GLU A 1 284 ? -7.976 -3.281 11.580 1.00 68.31 284 GLU A C 1
ATOM 2342 O O . GLU A 1 284 ? -7.561 -3.161 12.733 1.00 68.31 284 GLU A O 1
ATOM 2347 N N . ASP A 1 285 ? -7.220 -3.757 10.590 1.00 77.56 285 ASP A N 1
ATOM 2348 C CA . ASP A 1 285 ? -5.866 -4.291 10.727 1.00 77.56 285 ASP A CA 1
ATOM 2349 C C . ASP A 1 285 ? -4.866 -3.383 9.990 1.00 77.56 285 ASP A C 1
ATOM 2351 O O . ASP A 1 285 ? -4.856 -3.281 8.758 1.00 77.56 285 ASP A O 1
ATOM 2355 N N . THR A 1 286 ? -4.057 -2.654 10.758 1.00 75.50 286 THR A N 1
ATOM 2356 C CA . THR A 1 286 ? -3.084 -1.699 10.208 1.00 75.50 286 THR A CA 1
ATOM 2357 C C . THR A 1 286 ? -1.879 -2.405 9.608 1.00 75.50 286 THR A C 1
ATOM 2359 O O . THR A 1 286 ? -1.433 -2.013 8.533 1.00 75.50 286 THR A O 1
ATOM 2362 N N . VAL A 1 287 ? -1.372 -3.447 10.268 1.00 82.00 287 VAL A N 1
ATOM 2363 C CA . VAL A 1 287 ? -0.179 -4.187 9.836 1.00 82.00 287 VAL A CA 1
ATOM 2364 C C . VAL A 1 287 ? -0.456 -4.829 8.483 1.00 82.00 287 VAL A C 1
ATOM 2366 O O . VAL A 1 287 ? 0.280 -4.610 7.522 1.00 82.00 287 VAL A O 1
ATOM 2369 N N . LYS A 1 288 ? -1.591 -5.523 8.358 1.00 81.75 288 LYS A N 1
ATOM 2370 C CA . LYS A 1 288 ? -2.015 -6.127 7.093 1.00 81.75 288 LYS A CA 1
ATOM 2371 C C . LYS A 1 288 ? -2.260 -5.091 6.002 1.00 81.75 288 LYS A C 1
ATOM 2373 O O . LYS A 1 288 ? -1.922 -5.345 4.850 1.00 81.75 288 LYS A O 1
ATOM 2378 N N . ALA A 1 289 ? -2.823 -3.925 6.324 1.00 78.25 289 ALA A N 1
ATOM 2379 C CA . ALA A 1 289 ? -3.003 -2.851 5.345 1.00 78.25 289 ALA A CA 1
ATOM 2380 C C . ALA A 1 289 ? -1.662 -2.304 4.827 1.00 78.25 289 ALA A C 1
ATOM 2382 O O . ALA A 1 289 ? -1.501 -2.126 3.621 1.00 78.25 289 ALA A O 1
ATOM 2383 N N . ILE A 1 290 ? -0.682 -2.104 5.713 1.00 81.56 290 ILE A N 1
ATOM 2384 C CA . ILE A 1 290 ? 0.666 -1.674 5.328 1.00 81.56 290 ILE A CA 1
ATOM 2385 C C . ILE A 1 290 ? 1.344 -2.742 4.460 1.00 81.56 290 ILE A C 1
ATOM 2387 O O . ILE A 1 290 ? 1.875 -2.419 3.400 1.00 81.56 290 ILE A O 1
ATOM 2391 N N . LEU A 1 291 ? 1.280 -4.017 4.853 1.00 84.12 291 LEU A N 1
ATOM 2392 C CA . LEU A 1 291 ? 1.864 -5.110 4.073 1.00 84.12 291 LEU A CA 1
ATOM 2393 C C . LEU A 1 291 ? 1.178 -5.300 2.718 1.00 84.12 291 LEU A C 1
ATOM 2395 O O . LEU A 1 291 ? 1.858 -5.577 1.738 1.00 84.12 291 LEU A O 1
ATOM 2399 N N . ASN A 1 292 ? -0.139 -5.100 2.631 1.00 79.94 292 ASN A N 1
ATOM 2400 C CA . ASN A 1 292 ? -0.867 -5.072 1.359 1.00 79.94 292 ASN A CA 1
ATOM 2401 C C . ASN A 1 292 ? -0.289 -4.020 0.408 1.00 79.94 292 ASN A C 1
ATOM 2403 O O . ASN A 1 292 ? 0.014 -4.309 -0.747 1.00 79.94 292 ASN A O 1
ATOM 2407 N N . HIS A 1 293 ? -0.145 -2.790 0.899 1.00 79.81 293 HIS A N 1
ATOM 2408 C CA . HIS A 1 293 ? 0.389 -1.682 0.118 1.00 79.81 293 HIS A CA 1
ATOM 2409 C C . HIS A 1 293 ? 1.847 -1.933 -0.285 1.00 79.81 293 HIS A C 1
ATOM 2411 O O . HIS A 1 293 ? 2.226 -1.723 -1.436 1.00 79.81 293 HIS A O 1
ATOM 2417 N N . LEU A 1 294 ? 2.659 -2.441 0.638 1.00 84.81 294 LEU A N 1
ATOM 2418 C CA . LEU A 1 294 ? 4.057 -2.756 0.386 1.00 84.81 294 LEU A CA 1
ATOM 2419 C C . LEU A 1 294 ? 4.223 -3.893 -0.634 1.00 84.81 294 LEU A C 1
ATOM 2421 O O . LEU A 1 294 ? 5.058 -3.809 -1.533 1.00 84.81 294 LEU A O 1
ATOM 2425 N N . TYR A 1 295 ? 3.392 -4.930 -0.536 1.00 83.00 295 TYR A N 1
ATOM 2426 C CA . TYR A 1 295 ? 3.373 -6.020 -1.503 1.00 83.00 295 TYR A CA 1
ATOM 2427 C C . TYR A 1 295 ? 2.915 -5.549 -2.881 1.00 83.00 295 TYR A C 1
ATOM 2429 O O . TYR A 1 295 ? 3.440 -6.017 -3.885 1.00 83.00 295 TYR A O 1
ATOM 2437 N N . LEU A 1 296 ? 1.985 -4.591 -2.944 1.00 80.12 296 LEU A N 1
ATOM 2438 C CA . LEU A 1 296 ? 1.600 -3.958 -4.200 1.00 80.12 296 LEU A CA 1
ATOM 2439 C C . LEU A 1 296 ? 2.806 -3.276 -4.858 1.00 80.12 296 LEU A C 1
ATOM 2441 O O . LEU A 1 296 ? 3.059 -3.526 -6.029 1.00 80.12 296 LEU A O 1
ATOM 2445 N N . VAL A 1 297 ? 3.598 -2.494 -4.117 1.00 83.62 297 VAL A N 1
ATOM 2446 C CA . VAL A 1 297 ? 4.847 -1.908 -4.643 1.00 83.62 297 VAL A CA 1
ATOM 2447 C C . VAL A 1 297 ? 5.807 -2.994 -5.131 1.00 83.62 297 VAL A C 1
ATOM 2449 O O . VAL A 1 297 ? 6.321 -2.896 -6.242 1.00 83.62 297 VAL A O 1
ATOM 2452 N N . TYR A 1 298 ? 6.027 -4.041 -4.332 1.00 84.94 298 TYR A N 1
ATOM 2453 C CA . TYR A 1 298 ? 6.883 -5.164 -4.718 1.00 84.94 298 TYR A CA 1
ATOM 2454 C C . TYR A 1 298 ? 6.420 -5.816 -6.023 1.00 84.94 298 TYR A C 1
ATOM 2456 O O . TYR A 1 298 ? 7.211 -5.934 -6.954 1.00 84.94 298 TYR A O 1
ATOM 2464 N N . ALA A 1 299 ? 5.138 -6.176 -6.114 1.00 79.38 299 ALA A N 1
ATOM 2465 C CA . ALA A 1 299 ? 4.553 -6.784 -7.300 1.00 79.38 299 ALA A CA 1
ATOM 2466 C C . ALA A 1 299 ? 4.710 -5.866 -8.519 1.00 79.38 299 ALA A C 1
ATOM 2468 O O . ALA A 1 299 ? 5.177 -6.310 -9.558 1.00 79.38 299 ALA A O 1
ATOM 2469 N N . LEU A 1 300 ? 4.414 -4.571 -8.386 1.00 79.62 300 LEU A N 1
ATOM 2470 C CA . LEU A 1 300 ? 4.572 -3.592 -9.465 1.00 79.62 300 LEU A CA 1
ATOM 2471 C C . LEU A 1 300 ? 6.020 -3.502 -9.972 1.00 79.62 300 LEU A C 1
ATOM 2473 O O . LEU A 1 300 ? 6.256 -3.521 -11.182 1.00 79.62 300 LEU A O 1
ATOM 2477 N N . CYS A 1 301 ? 6.994 -3.461 -9.063 1.00 81.00 301 CYS A N 1
ATOM 2478 C CA . CYS A 1 301 ? 8.411 -3.442 -9.415 1.00 81.00 301 CYS A CA 1
ATOM 2479 C C . CYS A 1 301 ? 8.864 -4.759 -10.071 1.00 81.00 301 CYS A C 1
ATOM 2481 O O . CYS A 1 301 ? 9.571 -4.729 -11.077 1.00 81.00 301 CYS A O 1
ATOM 2483 N N . GLU A 1 302 ? 8.468 -5.916 -9.532 1.00 78.31 302 GLU A N 1
ATOM 2484 C CA . GLU A 1 302 ? 8.788 -7.231 -10.110 1.00 78.31 302 GLU A CA 1
ATOM 2485 C C . GLU A 1 302 ? 8.176 -7.410 -11.502 1.00 78.31 302 GLU A C 1
ATOM 2487 O O . GLU A 1 302 ? 8.834 -7.941 -12.400 1.00 78.31 302 GLU A O 1
ATOM 2492 N N . ASN A 1 303 ? 6.958 -6.902 -11.709 1.00 73.44 303 ASN A N 1
ATOM 2493 C CA . ASN A 1 303 ? 6.277 -6.948 -13.000 1.00 73.44 303 ASN A CA 1
ATOM 2494 C C . ASN A 1 303 ? 7.064 -6.216 -14.072 1.00 73.44 303 ASN A C 1
ATOM 2496 O O . ASN A 1 303 ? 7.139 -6.687 -15.198 1.00 73.44 303 ASN A O 1
ATOM 2500 N N . ILE A 1 304 ? 7.664 -5.079 -13.740 1.00 74.44 304 ILE A N 1
ATOM 2501 C CA . ILE A 1 304 ? 8.497 -4.344 -14.686 1.00 74.44 304 ILE A CA 1
ATOM 2502 C C . ILE A 1 304 ? 9.797 -5.113 -14.963 1.00 74.44 304 ILE A C 1
ATOM 2504 O O . ILE A 1 304 ? 10.216 -5.209 -16.112 1.00 74.44 304 ILE A O 1
ATOM 2508 N N . LYS A 1 305 ? 10.434 -5.704 -13.942 1.00 73.75 305 LYS A N 1
ATOM 2509 C CA . LYS A 1 305 ? 11.750 -6.361 -14.084 1.00 73.75 305 LYS A CA 1
ATOM 2510 C C . LYS A 1 305 ? 11.774 -7.500 -15.097 1.00 73.75 305 LYS A C 1
ATOM 2512 O O . LYS A 1 305 ? 12.815 -7.717 -15.712 1.00 73.75 305 LYS A O 1
ATOM 2517 N N . GLN A 1 306 ? 10.667 -8.218 -15.292 1.00 69.00 306 GLN A N 1
ATOM 2518 C CA . GLN A 1 306 ? 10.617 -9.310 -16.275 1.00 69.00 306 GLN A CA 1
ATOM 2519 C C . GLN A 1 306 ? 10.853 -8.838 -17.721 1.00 69.00 306 GLN A C 1
ATOM 2521 O O . GLN A 1 306 ? 11.141 -9.651 -18.589 1.00 69.00 306 GLN A O 1
ATOM 2526 N N . PHE A 1 307 ? 10.762 -7.531 -17.966 1.00 64.69 307 PHE A N 1
ATOM 2527 C CA . PHE A 1 307 ? 10.942 -6.919 -19.277 1.00 64.69 307 PHE A CA 1
ATOM 2528 C C . PHE A 1 307 ? 12.275 -6.168 -19.436 1.00 64.69 307 PHE A C 1
ATOM 2530 O O . PHE A 1 307 ? 12.554 -5.655 -20.516 1.00 64.69 307 PHE A O 1
ATOM 2537 N N . VAL A 1 308 ? 13.074 -6.066 -18.368 1.00 65.81 308 VAL A N 1
ATOM 2538 C CA . VAL A 1 308 ? 14.259 -5.189 -18.297 1.00 65.81 308 VAL A CA 1
ATOM 2539 C C . VAL A 1 308 ? 15.587 -5.963 -18.279 1.00 65.81 308 VAL A C 1
ATOM 2541 O O . VAL A 1 308 ? 16.640 -5.348 -18.433 1.00 65.81 308 VAL A O 1
ATOM 2544 N N . ASN A 1 309 ? 15.550 -7.294 -18.154 1.00 58.69 309 ASN A N 1
ATOM 2545 C CA . ASN A 1 309 ? 16.739 -8.158 -18.124 1.00 58.69 309 ASN A CA 1
ATOM 2546 C C . ASN A 1 309 ? 17.031 -8.842 -19.459 1.00 58.69 309 ASN A C 1
ATOM 2548 O O . ASN A 1 309 ? 16.065 -9.238 -20.152 1.00 58.69 309 ASN A O 1
#

Radius of gyration: 28.01 Å; Cα contacts (8 Å, |Δi|>4): 413; chains: 1; bounding box: 75×37×77 Å

pLDDT: mean 73.26, std 12.54, range [39.84, 89.44]

Mean predicted aligned error: 13.61 Å

Sequence (309 aa):
MKETFNQFLARNYEPLNNHLIEQDEKNESDKSSKSFIWKIILCLCLLISLTSISIVVMTTFFEDSKKIQIIKWACVSVFVASILSFGFCFTFLKRSKIAEKREWLSRVNLSKSLTYLFRLINFKLNEDQETKNIAWIDFCKKISEKGESSEVENLRKPLLNNEIGKNNIWKIQEVKFKETNEIFLLIEGKHEKMINKSYISCGLKNGIYDYLKDSEKIKFNVHNETLNFETNDNNPYDLGKVSELFKIFNLSEKKYGFIIDPKNKTSCSWIKIKKGFLNVQGSEDTVKAILNHLYLVYALCENIKQFVN